Protein AF-A0A838CTQ9-F1 (afdb_monomer_lite)

InterPro domains:
  IPR025375 Domain of unknown function DUF4365 [PF14280] (26-158)

Foldseek 3Di:
DDPPDDDDDDDDDPPDDDDPQNVQQVLQVVLVCVLCVQQQKHWDADPPDDLQWGTWIFHDDPNDTPPQIETEGEDGDAQPLVPCPDDQWDKDKPDWVVSLCVQAPDQFWYKYWYAHSNVSWIFMDTRDPVQWDDDPTTIIGTTGPPRTRHNVVSVVVVVRSCPRPPVSNVLVLLVVCVVVLVLLVPWWWKWKWADDDQQKIKIFIATNNDTPDIDIGGGDSVDDPVRRVCVSVVQWDWDWDDDPNIIMITTHGDPNSVVSNVVVVVVVVDDDDDD

Structure (mmCIF, N/CA/C/O backbone):
data_AF-A0A838CTQ9-F1
#
_entry.id   AF-A0A838CTQ9-F1
#
loop_
_atom_site.group_PDB
_atom_site.id
_atom_site.type_symbol
_atom_site.label_atom_id
_atom_site.label_alt_id
_atom_site.label_comp_id
_atom_site.label_asym_id
_atom_site.label_entity_id
_atom_site.label_seq_id
_atom_site.pdbx_PDB_ins_code
_atom_site.Cartn_x
_atom_site.Cartn_y
_atom_site.Cartn_z
_atom_site.occupancy
_atom_site.B_iso_or_equiv
_atom_site.auth_seq_id
_atom_site.auth_comp_id
_atom_site.auth_asym_id
_atom_site.auth_atom_id
_atom_site.pdbx_PDB_model_num
ATOM 1 N N . MET A 1 1 ? 15.027 -9.993 -38.771 1.00 40.25 1 MET A N 1
ATOM 2 C CA . MET A 1 1 ? 14.251 -10.675 -39.828 1.00 40.25 1 MET A CA 1
ATOM 3 C C . MET A 1 1 ? 14.387 -9.855 -41.093 1.00 40.25 1 MET A C 1
ATOM 5 O O . MET A 1 1 ? 14.088 -8.671 -41.047 1.00 40.25 1 MET A O 1
ATOM 9 N N . SER A 1 2 ? 14.928 -10.444 -42.158 1.00 45.59 2 SER A N 1
ATOM 10 C CA . SER A 1 2 ? 15.044 -9.819 -43.477 1.00 45.59 2 SER A CA 1
ATOM 11 C C . SER A 1 2 ? 13.656 -9.478 -44.024 1.00 45.59 2 SER A C 1
ATOM 13 O O . SER A 1 2 ? 12.737 -10.288 -43.925 1.00 45.59 2 SER A O 1
ATOM 15 N N . GLU A 1 3 ? 13.508 -8.278 -44.584 1.00 52.56 3 GLU A N 1
ATOM 16 C CA . GLU A 1 3 ? 12.278 -7.737 -45.184 1.00 52.56 3 GLU A CA 1
ATOM 17 C C . GLU A 1 3 ? 11.878 -8.446 -46.491 1.00 52.56 3 GLU A C 1
ATOM 19 O O . GLU A 1 3 ? 11.668 -7.815 -47.523 1.00 52.56 3 GLU A O 1
ATOM 24 N N . LEU A 1 4 ? 11.795 -9.772 -46.501 1.00 48.62 4 LEU A N 1
ATOM 25 C CA . LEU A 1 4 ? 11.469 -10.521 -47.708 1.00 48.62 4 LEU A CA 1
ATOM 26 C C . LEU A 1 4 ? 10.274 -11.441 -47.458 1.00 48.62 4 LEU A C 1
ATOM 28 O O . LEU A 1 4 ? 10.334 -12.356 -46.641 1.00 48.62 4 LEU A O 1
ATOM 32 N N . ASN A 1 5 ? 9.217 -11.172 -48.236 1.00 41.59 5 ASN A N 1
ATOM 33 C CA . ASN A 1 5 ? 8.008 -11.973 -48.483 1.00 41.59 5 ASN A CA 1
ATOM 34 C C . ASN A 1 5 ? 6.733 -11.634 -47.693 1.00 41.59 5 ASN A C 1
ATOM 36 O O . ASN A 1 5 ? 5.962 -12.526 -47.342 1.00 41.59 5 ASN A O 1
ATOM 40 N N . ARG A 1 6 ? 6.423 -10.346 -47.506 1.00 52.03 6 ARG A N 1
ATOM 41 C CA . ARG A 1 6 ? 5.033 -9.913 -47.274 1.00 52.03 6 ARG A CA 1
ATOM 42 C C . ARG A 1 6 ? 4.653 -8.819 -48.269 1.00 52.03 6 ARG A C 1
ATOM 44 O O . ARG A 1 6 ? 5.288 -7.772 -48.304 1.00 52.03 6 ARG A O 1
ATOM 51 N N . ILE A 1 7 ? 3.627 -9.075 -49.084 1.00 52.06 7 ILE A N 1
ATOM 52 C CA . ILE A 1 7 ? 2.957 -8.035 -49.873 1.00 52.06 7 ILE A CA 1
ATOM 53 C C . ILE A 1 7 ? 2.145 -7.214 -48.869 1.00 52.06 7 ILE A C 1
ATOM 55 O O . ILE A 1 7 ? 1.098 -7.660 -48.404 1.00 52.06 7 ILE A O 1
ATOM 59 N N . TYR A 1 8 ? 2.660 -6.055 -48.472 1.00 59.28 8 TYR A N 1
ATOM 60 C CA . TYR A 1 8 ? 1.883 -5.082 -47.710 1.00 59.28 8 TYR A CA 1
ATOM 61 C C . TYR A 1 8 ? 0.920 -4.366 -48.674 1.00 59.28 8 TYR A C 1
ATOM 63 O O . TYR A 1 8 ? 1.272 -4.118 -49.828 1.00 59.28 8 TYR A O 1
ATOM 71 N N . GLY A 1 9 ? -0.306 -4.066 -48.225 1.00 58.31 9 GLY A N 1
ATOM 72 C CA . GLY A 1 9 ? -1.238 -3.206 -48.970 1.00 58.31 9 GLY A CA 1
ATOM 73 C C . GLY A 1 9 ? -0.648 -1.806 -49.216 1.00 58.31 9 GLY A C 1
ATOM 74 O O . GLY A 1 9 ? 0.443 -1.515 -48.726 1.00 58.31 9 GLY A O 1
ATOM 75 N N . PRO A 1 10 ? -1.325 -0.918 -49.967 1.00 55.66 10 PRO A N 1
ATOM 76 C CA . PRO A 1 10 ? -0.761 0.383 -50.312 1.00 55.66 10 PRO A CA 1
ATOM 77 C C . PRO A 1 10 ? -0.464 1.204 -49.047 1.00 55.66 10 PRO A C 1
ATOM 79 O O . PRO A 1 10 ? -1.369 1.671 -48.357 1.00 55.66 10 PRO A O 1
ATOM 82 N N . SER A 1 11 ? 0.822 1.375 -48.743 1.00 57.47 11 SER A N 1
ATOM 83 C CA . SER A 1 11 ? 1.303 2.365 -47.783 1.00 57.47 11 SER A CA 1
ATOM 84 C C . SER A 1 11 ? 1.304 3.719 -48.480 1.00 57.47 11 SER A C 1
ATOM 86 O O . SER A 1 11 ? 2.115 3.953 -49.374 1.00 57.47 11 SER A O 1
ATOM 88 N N . TYR A 1 12 ? 0.379 4.597 -48.103 1.00 60.62 12 TYR A N 1
ATOM 89 C CA . TYR A 1 12 ? 0.302 5.939 -48.671 1.00 60.62 12 TYR A CA 1
ATOM 90 C C . TYR A 1 12 ? 1.345 6.854 -48.025 1.00 60.62 12 TYR A C 1
ATOM 92 O O . TYR A 1 12 ? 1.524 6.874 -46.802 1.00 60.62 12 TYR A O 1
ATOM 100 N N . GLU A 1 13 ? 2.038 7.625 -48.857 1.00 58.31 13 GLU A N 1
ATOM 101 C CA . GLU A 1 13 ? 2.906 8.704 -48.403 1.00 58.31 13 GLU A CA 1
ATOM 102 C C . GLU A 1 13 ? 2.059 9.730 -47.626 1.00 58.31 13 GLU A C 1
ATOM 104 O O . GLU A 1 13 ? 1.020 10.175 -48.108 1.00 58.31 13 GLU A O 1
ATOM 109 N N . GLY A 1 14 ? 2.453 10.048 -46.388 1.00 62.59 14 GLY A N 1
ATOM 110 C CA . GLY A 1 14 ? 1.682 10.917 -45.485 1.00 62.59 14 GLY A CA 1
ATOM 111 C C . GLY A 1 14 ? 0.879 10.201 -44.392 1.00 62.59 14 GLY A C 1
ATOM 112 O O . GLY A 1 14 ? 0.326 10.874 -43.524 1.00 62.59 14 GLY A O 1
ATOM 113 N N . ASN A 1 15 ? 0.855 8.862 -44.363 1.00 73.12 15 ASN A N 1
ATOM 114 C CA . ASN A 1 15 ? 0.279 8.133 -43.229 1.00 73.12 15 ASN A CA 1
ATOM 115 C C . ASN A 1 15 ? 0.976 8.507 -41.902 1.00 73.12 15 ASN A C 1
ATOM 117 O O . ASN A 1 15 ? 2.203 8.684 -41.884 1.00 73.12 15 ASN A O 1
ATOM 121 N N . PRO A 1 16 ? 0.228 8.584 -40.781 1.00 66.19 16 PRO A N 1
ATOM 122 C CA . PRO A 1 16 ? 0.817 8.816 -39.471 1.00 66.19 16 PRO A CA 1
ATOM 123 C C . PRO A 1 16 ? 1.834 7.716 -39.165 1.00 66.19 16 PRO A C 1
ATOM 125 O O . PRO A 1 16 ? 1.551 6.522 -39.279 1.00 66.19 16 PRO A O 1
ATOM 128 N N . LYS A 1 17 ? 3.049 8.133 -38.807 1.00 66.19 17 LYS A N 1
ATOM 129 C CA . LYS A 1 17 ? 4.139 7.221 -38.468 1.00 66.19 17 LYS A CA 1
ATOM 130 C C . LYS A 1 17 ? 4.157 7.009 -36.964 1.00 66.19 17 LYS A C 1
ATOM 132 O O . LYS A 1 17 ? 4.406 7.949 -36.214 1.00 66.19 17 LYS A O 1
ATOM 137 N N . TYR A 1 18 ? 3.973 5.768 -36.534 1.00 71.88 18 TYR A N 1
ATOM 138 C CA . TYR A 1 18 ? 4.388 5.375 -35.194 1.00 71.88 18 TYR A CA 1
ATOM 139 C C . TYR A 1 18 ? 5.910 5.270 -35.166 1.00 71.88 18 TYR A C 1
ATOM 141 O O . TYR A 1 18 ? 6.520 4.628 -36.026 1.00 71.88 18 TYR A O 1
ATOM 149 N N . THR A 1 19 ? 6.543 5.930 -34.201 1.00 73.81 19 THR A N 1
ATOM 150 C CA . THR A 1 19 ? 7.988 5.805 -34.017 1.00 73.81 19 THR A CA 1
ATOM 151 C C . THR A 1 19 ? 8.310 4.426 -33.450 1.00 73.81 19 THR A C 1
ATOM 153 O O . THR A 1 19 ? 7.51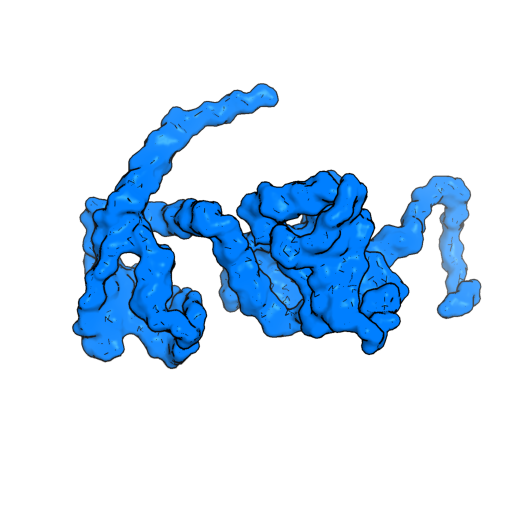4 3.837 -32.717 1.00 73.81 19 THR A O 1
ATOM 156 N N . LYS A 1 20 ? 9.507 3.911 -33.746 1.00 71.94 20 LYS A N 1
ATOM 157 C CA . LYS A 1 20 ? 9.999 2.679 -33.114 1.00 71.94 20 LYS A CA 1
ATOM 158 C C . LYS A 1 20 ? 9.967 2.793 -31.582 1.00 71.94 20 LYS A C 1
ATOM 160 O O . LYS A 1 20 ? 9.561 1.849 -30.922 1.00 71.94 20 LYS A O 1
ATOM 165 N N . THR A 1 21 ? 10.290 3.973 -31.048 1.00 74.88 21 THR A N 1
ATOM 166 C CA . THR A 1 21 ? 10.184 4.302 -29.618 1.00 74.88 21 THR A CA 1
ATOM 167 C C . THR A 1 21 ? 8.772 4.087 -29.080 1.00 74.88 21 THR A C 1
ATOM 169 O O . THR A 1 21 ? 8.612 3.388 -28.092 1.00 74.88 21 THR A O 1
ATOM 172 N N . SER A 1 22 ? 7.740 4.576 -29.778 1.00 78.25 22 SER A N 1
ATOM 173 C CA . SER A 1 22 ? 6.345 4.365 -29.373 1.00 78.25 22 SER A CA 1
ATOM 174 C C . SER A 1 22 ? 5.967 2.880 -29.332 1.00 78.25 22 SER A C 1
ATOM 176 O O . SER A 1 22 ? 5.242 2.458 -28.434 1.00 78.25 22 SER A O 1
ATOM 178 N N . MET A 1 23 ? 6.480 2.069 -30.262 1.00 83.81 23 MET A N 1
ATOM 179 C CA . MET A 1 23 ? 6.261 0.618 -30.238 1.00 83.81 23 MET A CA 1
ATOM 180 C C . MET A 1 23 ? 6.976 -0.051 -29.052 1.00 83.81 23 MET A C 1
ATOM 182 O O . MET A 1 23 ? 6.374 -0.896 -28.393 1.00 83.81 23 MET A O 1
ATOM 186 N N . THR A 1 24 ? 8.218 0.343 -28.747 1.00 87.06 24 THR A N 1
ATOM 187 C CA . THR A 1 24 ? 8.973 -0.145 -27.577 1.00 87.06 24 THR A CA 1
ATOM 188 C C . THR A 1 24 ? 8.285 0.244 -26.263 1.00 87.06 24 THR A C 1
ATOM 190 O O . THR A 1 24 ? 8.176 -0.587 -25.364 1.00 87.06 24 THR A O 1
ATOM 193 N N . ASP A 1 25 ? 7.745 1.461 -26.162 1.00 87.19 25 ASP A N 1
ATOM 194 C CA . ASP A 1 25 ? 6.981 1.906 -24.991 1.00 87.19 25 ASP A CA 1
ATOM 195 C C . ASP A 1 25 ? 5.733 1.040 -24.785 1.00 87.19 25 ASP A C 1
ATOM 197 O O . ASP A 1 25 ? 5.518 0.517 -23.691 1.00 87.19 25 ASP A O 1
ATOM 201 N N . ARG A 1 26 ? 4.955 0.798 -25.853 1.00 90.88 26 ARG A N 1
ATOM 202 C CA . ARG A 1 26 ? 3.778 -0.086 -25.798 1.00 90.88 26 ARG A CA 1
ATOM 203 C C . ARG A 1 26 ? 4.129 -1.522 -25.428 1.00 90.88 26 ARG A C 1
ATOM 205 O O . ARG A 1 26 ? 3.401 -2.130 -24.645 1.00 90.88 26 ARG A O 1
ATOM 212 N N . ALA A 1 27 ? 5.215 -2.061 -25.982 1.00 92.31 27 ALA A N 1
ATOM 213 C CA . ALA A 1 27 ? 5.695 -3.392 -25.630 1.00 92.31 27 ALA A CA 1
ATOM 214 C C . ALA A 1 27 ? 6.041 -3.467 -24.138 1.00 92.31 27 ALA A C 1
ATOM 216 O O . ALA A 1 27 ? 5.612 -4.395 -23.455 1.00 92.31 27 ALA A O 1
ATOM 217 N N . GLY A 1 28 ? 6.736 -2.454 -23.614 1.00 93.12 28 GLY A N 1
ATOM 218 C CA . GLY A 1 28 ? 7.076 -2.394 -22.199 1.00 93.12 28 GLY A CA 1
ATOM 219 C C . GLY A 1 28 ? 5.859 -2.318 -21.277 1.00 93.12 28 GLY A C 1
ATOM 220 O O . GLY A 1 28 ? 5.820 -3.055 -20.296 1.00 93.12 28 GLY A O 1
ATOM 221 N N . VAL A 1 29 ? 4.826 -1.537 -21.618 1.00 93.56 29 VAL A N 1
ATOM 222 C CA . VAL A 1 29 ? 3.553 -1.539 -20.867 1.00 93.56 29 VAL A CA 1
ATOM 223 C C . VAL A 1 29 ? 2.937 -2.941 -20.836 1.00 93.56 29 VAL A C 1
ATOM 225 O O . VAL A 1 29 ? 2.548 -3.416 -19.772 1.00 93.56 29 VAL A O 1
ATOM 228 N N . GLY A 1 30 ? 2.911 -3.646 -21.972 1.00 94.69 30 GLY A N 1
ATOM 229 C CA . GLY A 1 30 ? 2.398 -5.019 -22.036 1.00 94.69 30 GLY A CA 1
ATOM 230 C C . GLY A 1 30 ? 3.172 -6.003 -21.149 1.00 94.69 30 GLY A C 1
ATOM 231 O O . GLY A 1 30 ? 2.565 -6.849 -20.490 1.00 94.69 30 GLY A O 1
ATOM 232 N N . ILE A 1 31 ? 4.500 -5.871 -21.086 1.00 95.69 31 ILE A N 1
ATOM 233 C CA . ILE A 1 31 ? 5.352 -6.681 -20.202 1.00 95.69 31 ILE A CA 1
ATOM 234 C C . ILE A 1 31 ? 5.045 -6.362 -18.733 1.00 95.69 31 ILE A C 1
ATOM 236 O O . ILE A 1 31 ? 4.837 -7.285 -17.949 1.00 95.69 31 ILE A O 1
ATOM 240 N N . VAL A 1 32 ? 4.935 -5.081 -18.367 1.00 95.75 32 VAL A N 1
ATOM 241 C CA . VAL A 1 32 ? 4.593 -4.657 -16.998 1.00 95.75 32 VAL A CA 1
ATOM 242 C C . VAL A 1 32 ? 3.239 -5.212 -16.571 1.00 95.75 32 VAL A C 1
ATOM 244 O O . VAL A 1 32 ? 3.146 -5.827 -15.513 1.00 95.75 32 VAL A O 1
ATOM 247 N N . MET A 1 33 ? 2.211 -5.078 -17.411 1.00 95.44 33 MET A N 1
ATOM 248 C CA . MET A 1 33 ? 0.878 -5.630 -17.148 1.00 95.44 33 MET A CA 1
ATOM 249 C C . MET A 1 33 ? 0.926 -7.132 -16.860 1.00 95.44 33 MET A C 1
ATOM 251 O O . MET A 1 33 ? 0.341 -7.600 -15.886 1.00 95.44 33 MET A O 1
ATOM 255 N N . LYS A 1 34 ? 1.648 -7.886 -17.696 1.00 94.88 34 LYS A N 1
ATOM 256 C CA . LYS A 1 34 ? 1.824 -9.335 -17.544 1.00 94.88 34 LYS A CA 1
ATOM 257 C C . LYS A 1 34 ? 2.551 -9.682 -16.242 1.00 94.88 34 LYS A C 1
ATOM 259 O O . LYS A 1 34 ? 2.137 -10.621 -15.566 1.00 94.88 34 LYS A O 1
ATOM 264 N N . SER A 1 35 ? 3.615 -8.956 -15.900 1.00 94.75 35 SER A N 1
ATOM 265 C CA . SER A 1 35 ? 4.393 -9.185 -14.677 1.00 94.75 35 SER A CA 1
ATOM 266 C C . SER A 1 35 ? 3.583 -8.875 -13.420 1.00 94.75 35 SER A C 1
ATOM 268 O O . SER A 1 35 ? 3.547 -9.694 -12.511 1.00 94.75 35 SER A O 1
ATOM 270 N N . LEU A 1 36 ? 2.869 -7.747 -13.393 1.00 95.25 36 LEU A N 1
ATOM 271 C CA . LEU A 1 36 ? 2.020 -7.356 -12.265 1.00 95.25 36 LEU A CA 1
ATOM 272 C C . LEU A 1 36 ? 0.862 -8.340 -12.052 1.00 95.25 36 LEU A C 1
ATOM 274 O O . LEU A 1 36 ? 0.642 -8.796 -10.931 1.00 95.25 36 LEU A O 1
ATOM 278 N N . ALA A 1 37 ? 0.176 -8.742 -13.127 1.00 92.75 37 ALA A N 1
ATOM 279 C CA . ALA A 1 37 ? -0.944 -9.676 -13.037 1.00 92.75 37 ALA A CA 1
ATOM 280 C C . ALA A 1 37 ? -0.537 -11.042 -12.460 1.00 92.75 37 ALA A C 1
ATOM 282 O O . ALA A 1 37 ? -1.299 -11.639 -11.706 1.00 92.75 37 ALA A O 1
ATOM 283 N N . LYS A 1 38 ? 0.673 -11.529 -12.773 1.00 91.25 38 LYS A N 1
ATOM 284 C CA . LYS A 1 38 ? 1.216 -12.768 -12.188 1.00 91.25 38 LYS A CA 1
ATOM 285 C C . LYS A 1 38 ? 1.486 -12.665 -10.687 1.00 91.25 38 LYS A C 1
ATOM 287 O O . LYS A 1 38 ? 1.501 -13.687 -10.014 1.00 91.25 38 LYS A O 1
ATOM 292 N N . SER A 1 39 ? 1.676 -11.452 -10.182 1.00 88.81 39 SER A N 1
ATOM 293 C CA . SER A 1 39 ? 2.000 -11.170 -8.785 1.00 88.81 39 SER A CA 1
ATOM 294 C C . SER A 1 39 ? 0.799 -10.651 -7.988 1.00 88.81 39 SER A C 1
ATOM 296 O O . SER A 1 39 ? 0.996 -9.993 -6.976 1.00 88.81 39 SER A O 1
ATOM 298 N N . ASN A 1 40 ? -0.445 -10.891 -8.425 1.00 89.94 40 ASN A N 1
ATOM 299 C CA . ASN A 1 40 ? -1.660 -10.375 -7.768 1.00 89.94 40 ASN A CA 1
ATOM 300 C C . ASN A 1 40 ? -1.672 -8.840 -7.602 1.00 89.94 40 ASN A C 1
ATOM 302 O O . ASN A 1 40 ? -2.184 -8.297 -6.624 1.00 89.94 40 ASN A O 1
ATOM 306 N N . LEU A 1 41 ? -1.101 -8.125 -8.572 1.00 93.69 41 LEU A N 1
ATOM 307 C CA . LEU A 1 41 ? -1.102 -6.668 -8.627 1.00 93.69 41 LEU A CA 1
ATOM 308 C C . LEU A 1 41 ? -1.967 -6.232 -9.809 1.00 93.69 41 LEU A C 1
ATOM 310 O O . LEU A 1 41 ? -1.645 -6.494 -10.970 1.00 93.69 41 LEU A O 1
ATOM 314 N N . TYR A 1 42 ? -3.078 -5.564 -9.522 1.00 94.38 42 TYR A N 1
ATOM 315 C CA . TYR A 1 42 ? -3.973 -5.061 -10.551 1.00 94.38 42 TYR A CA 1
ATOM 316 C C . TYR A 1 42 ? -3.437 -3.751 -11.128 1.00 94.38 42 TYR A C 1
ATOM 318 O O . TYR A 1 42 ? -3.145 -2.814 -10.388 1.00 94.38 42 TYR A O 1
ATOM 326 N N . PHE A 1 43 ? -3.322 -3.671 -12.453 1.00 95.75 43 PHE A N 1
ATOM 327 C CA . PHE A 1 43 ? -2.802 -2.494 -13.146 1.00 95.75 43 PHE A CA 1
ATOM 328 C C . PHE A 1 43 ? -3.896 -1.774 -13.934 1.00 95.75 43 PHE A C 1
ATOM 330 O O . PHE A 1 43 ? -4.551 -2.359 -14.798 1.00 95.75 43 PHE A O 1
ATOM 337 N N . LYS A 1 44 ? -4.045 -0.478 -13.666 1.00 93.06 44 LYS A N 1
ATOM 338 C CA . LYS A 1 44 ? -4.913 0.457 -14.384 1.00 93.06 44 LYS A CA 1
ATOM 339 C C . LYS A 1 44 ? -4.019 1.406 -15.178 1.00 93.06 44 LYS A C 1
ATOM 341 O O . LYS A 1 44 ? -3.431 2.322 -14.605 1.00 93.06 44 LYS A O 1
ATOM 346 N N . GLU A 1 45 ? -3.906 1.179 -16.485 1.00 91.94 45 GLU A N 1
ATOM 347 C CA . GLU A 1 45 ? -3.193 2.101 -17.375 1.00 91.94 45 GLU A CA 1
ATOM 348 C C . GLU A 1 45 ? -3.924 3.452 -17.407 1.00 91.94 45 GLU A C 1
ATOM 350 O O . GLU A 1 45 ? -5.147 3.492 -17.578 1.00 91.94 45 GLU A O 1
ATOM 355 N N . LEU A 1 46 ? -3.194 4.555 -17.236 1.00 86.81 46 LEU A N 1
ATOM 356 C CA . LEU A 1 46 ? -3.767 5.891 -17.376 1.00 86.81 46 LEU A CA 1
ATOM 357 C C . LEU A 1 46 ? -3.724 6.325 -18.851 1.00 86.81 46 LEU A C 1
ATOM 359 O O . LEU A 1 46 ? -2.733 6.069 -19.538 1.00 86.81 46 LEU A O 1
ATOM 363 N N . PRO A 1 47 ? -4.771 6.994 -19.371 1.00 75.38 47 PRO A N 1
ATOM 364 C CA . PRO A 1 47 ? -4.750 7.525 -20.729 1.00 75.38 47 PRO A CA 1
ATOM 365 C C . PRO A 1 47 ? -3.554 8.463 -20.943 1.00 75.38 47 PRO A C 1
ATOM 367 O O . PRO A 1 47 ? -3.264 9.316 -20.106 1.00 75.38 47 PRO A O 1
ATOM 370 N N . THR A 1 48 ? -2.879 8.338 -22.089 1.00 58.09 48 THR A N 1
ATOM 371 C CA . THR A 1 48 ? -1.722 9.173 -22.448 1.00 58.09 48 THR A CA 1
ATOM 372 C C . THR A 1 48 ? -2.070 10.661 -22.370 1.00 58.09 48 THR A C 1
ATOM 374 O O . THR A 1 48 ? -2.940 11.129 -23.107 1.00 58.09 48 THR A O 1
ATOM 377 N N . GLY A 1 49 ? -1.375 11.398 -21.502 1.00 51.94 49 GLY A N 1
ATOM 378 C CA . GLY A 1 49 ? -1.609 12.825 -21.252 1.00 51.94 49 GLY A CA 1
ATOM 379 C C . GLY A 1 49 ? -1.237 13.284 -19.841 1.00 51.94 49 GLY A C 1
ATOM 380 O O . GLY A 1 49 ? -1.151 14.489 -19.614 1.00 51.94 49 GLY A O 1
ATOM 381 N N . ASP A 1 50 ? -0.996 12.354 -18.914 1.00 49.91 50 ASP A N 1
ATOM 382 C CA . ASP A 1 50 ? -0.660 12.696 -17.535 1.00 49.91 50 ASP A CA 1
ATOM 383 C C . ASP A 1 50 ? 0.832 13.021 -17.352 1.00 49.91 50 ASP A C 1
ATOM 385 O O . ASP A 1 50 ? 1.704 12.534 -18.079 1.00 49.91 50 ASP A O 1
ATOM 389 N N . VAL A 1 51 ? 1.127 13.888 -16.385 1.00 60.66 51 VAL A N 1
ATOM 390 C CA . VAL A 1 51 ? 2.454 14.468 -16.125 1.00 60.66 51 VAL A CA 1
ATOM 391 C C . VAL A 1 51 ? 3.380 13.406 -15.521 1.00 60.66 51 VAL A C 1
ATOM 393 O O . VAL A 1 51 ? 3.650 13.387 -14.326 1.00 60.66 51 VAL A O 1
ATOM 396 N N . GLY A 1 52 ? 3.859 12.480 -16.348 1.00 73.31 52 GLY A N 1
ATOM 397 C CA . GLY A 1 52 ? 4.837 11.475 -15.948 1.00 73.31 52 GLY A CA 1
ATOM 398 C C . GLY A 1 52 ? 4.315 10.407 -14.976 1.00 73.31 52 GLY A C 1
ATOM 399 O O . GLY A 1 52 ? 5.046 10.006 -14.073 1.00 73.31 52 GLY A O 1
ATOM 400 N N . ILE A 1 53 ? 3.061 9.969 -15.128 1.00 85.56 53 ILE A N 1
ATOM 401 C CA . ILE A 1 53 ? 2.515 8.754 -14.500 1.00 85.56 53 ILE A CA 1
ATOM 402 C C . ILE A 1 53 ? 1.788 7.974 -15.588 1.00 85.56 53 ILE A C 1
ATOM 404 O O . ILE A 1 53 ? 0.898 8.512 -16.239 1.00 85.56 53 ILE A O 1
ATOM 408 N N . ASP A 1 54 ? 2.160 6.713 -15.771 1.00 90.06 54 ASP A N 1
ATOM 409 C CA . ASP A 1 54 ? 1.618 5.879 -16.848 1.00 90.06 54 ASP A CA 1
ATOM 410 C C . ASP A 1 54 ? 0.525 4.928 -16.349 1.00 90.06 54 ASP A C 1
ATOM 412 O O . ASP A 1 54 ? -0.243 4.375 -17.135 1.00 90.06 54 ASP A O 1
ATOM 416 N N . GLY A 1 55 ? 0.434 4.719 -15.036 1.00 92.75 55 GLY A N 1
ATOM 417 C CA . GLY A 1 55 ? -0.563 3.823 -14.477 1.00 92.75 55 GLY A CA 1
ATOM 418 C C . GLY A 1 55 ? -0.661 3.856 -12.964 1.00 92.75 55 GLY A C 1
ATOM 419 O O . GLY A 1 55 ? 0.174 4.439 -12.268 1.00 92.75 55 GLY A O 1
ATOM 420 N N . ILE A 1 56 ? -1.708 3.197 -12.483 1.00 93.69 56 ILE A N 1
ATOM 421 C CA . ILE A 1 56 ? -1.966 2.929 -11.074 1.00 93.69 56 ILE A CA 1
ATOM 422 C C . ILE A 1 56 ? -1.925 1.419 -10.851 1.00 93.69 56 ILE A C 1
ATOM 424 O O . ILE A 1 56 ? -2.518 0.651 -11.607 1.00 93.69 56 ILE A O 1
ATOM 428 N N . ILE A 1 57 ? -1.238 1.008 -9.797 1.00 95.25 57 ILE A N 1
ATOM 429 C CA . ILE A 1 57 ? -1.119 -0.363 -9.322 1.00 95.25 57 ILE A CA 1
ATOM 430 C C . ILE A 1 57 ? -1.900 -0.473 -8.014 1.00 95.25 57 ILE A C 1
ATOM 432 O O . ILE A 1 57 ? -1.799 0.397 -7.151 1.00 95.25 57 ILE A O 1
ATOM 436 N N . GLU A 1 58 ? -2.668 -1.543 -7.873 1.00 93.44 58 GLU A N 1
ATOM 437 C CA . GLU A 1 58 ? -3.425 -1.872 -6.671 1.00 93.44 58 GLU A CA 1
ATOM 438 C C . GLU A 1 58 ? -3.125 -3.324 -6.277 1.00 93.44 58 GLU A C 1
ATOM 440 O O . GLU A 1 58 ? -3.392 -4.232 -7.071 1.00 93.44 58 GLU A O 1
ATOM 445 N N . PRO A 1 59 ? -2.562 -3.580 -5.084 1.00 90.00 59 PRO A N 1
ATOM 446 C CA . PRO A 1 59 ? -2.441 -4.936 -4.570 1.00 90.00 59 PRO A CA 1
ATOM 447 C C . PRO A 1 59 ? -3.808 -5.594 -4.385 1.00 90.00 59 PRO A C 1
ATOM 449 O O . PRO A 1 59 ? -4.752 -4.956 -3.909 1.00 90.00 59 PRO A O 1
ATOM 452 N N . VAL A 1 60 ? -3.899 -6.875 -4.741 1.00 87.38 60 VAL A N 1
ATOM 453 C CA . VAL A 1 60 ? -5.095 -7.709 -4.583 1.00 87.38 60 VAL A CA 1
ATOM 454 C C . VAL A 1 60 ? -4.798 -8.801 -3.560 1.00 87.38 60 VAL A C 1
ATOM 456 O O . VAL A 1 60 ? -3.800 -9.512 -3.677 1.00 87.38 60 VAL A O 1
ATOM 459 N N . VAL A 1 61 ? -5.666 -8.941 -2.557 1.00 79.12 61 VAL A N 1
ATOM 460 C CA . VAL A 1 61 ? -5.553 -9.977 -1.521 1.00 79.12 61 VAL A CA 1
ATOM 461 C C . VAL A 1 61 ? -6.720 -10.946 -1.684 1.00 79.12 61 VAL A C 1
ATOM 463 O O . VAL A 1 61 ? -7.883 -10.584 -1.505 1.00 79.12 61 VAL A O 1
ATOM 466 N N . GLY A 1 62 ? -6.414 -12.185 -2.076 1.00 82.19 62 GLY A N 1
ATOM 467 C CA . GLY A 1 62 ? -7.434 -13.132 -2.530 1.00 82.19 62 GLY A CA 1
ATOM 468 C C . GLY A 1 62 ? -8.101 -12.626 -3.812 1.00 82.19 62 GLY A C 1
ATOM 469 O O . GLY A 1 62 ? -7.427 -12.430 -4.818 1.00 82.19 62 GLY A O 1
ATOM 470 N N . GLU A 1 63 ? -9.411 -12.385 -3.765 1.00 83.06 63 GLU A N 1
ATOM 471 C CA . GLU A 1 63 ? -10.183 -11.795 -4.875 1.00 83.06 63 GLU A CA 1
ATOM 472 C C . GLU A 1 63 ? -10.579 -10.328 -4.611 1.00 83.06 63 GLU A C 1
ATOM 474 O O . GLU A 1 63 ? -11.337 -9.733 -5.378 1.00 83.06 63 GLU A O 1
ATOM 479 N N . TRP A 1 64 ? -10.068 -9.728 -3.531 1.00 79.19 64 TRP A N 1
ATOM 480 C CA . TRP A 1 64 ? -10.480 -8.408 -3.063 1.00 79.19 64 TRP A CA 1
ATOM 481 C C . TRP A 1 64 ? -9.436 -7.340 -3.400 1.00 79.19 64 TRP A C 1
ATOM 483 O O . TRP A 1 64 ? -8.252 -7.474 -3.079 1.00 79.19 64 TRP A O 1
ATOM 493 N N . GLY A 1 65 ? -9.886 -6.253 -4.033 1.00 80.88 65 GLY A N 1
ATOM 494 C CA . GLY A 1 65 ? -9.080 -5.043 -4.198 1.00 80.88 65 GLY A CA 1
ATOM 495 C C . GLY A 1 65 ? -8.870 -4.356 -2.851 1.00 80.88 65 GLY A C 1
ATOM 496 O O . GLY A 1 65 ? -9.815 -4.199 -2.078 1.00 80.88 65 GLY A O 1
ATOM 497 N N . THR A 1 66 ? -7.634 -3.960 -2.560 1.00 80.69 66 THR A N 1
ATOM 498 C CA . THR A 1 66 ? -7.276 -3.344 -1.271 1.00 80.69 66 THR A CA 1
ATOM 499 C C . THR A 1 66 ? -7.670 -1.869 -1.178 1.00 80.69 66 THR A C 1
ATOM 501 O O . THR A 1 66 ? -7.658 -1.299 -0.090 1.00 80.69 66 THR A O 1
ATOM 504 N N . GLY A 1 67 ? -7.968 -1.206 -2.304 1.00 81.56 67 GLY A N 1
ATOM 505 C CA . GLY A 1 67 ? -8.145 0.248 -2.360 1.00 81.56 67 GLY A CA 1
ATOM 506 C C . GLY A 1 67 ? -6.849 1.039 -2.128 1.00 81.56 67 GLY A C 1
ATOM 507 O O . GLY A 1 67 ? -6.865 2.275 -2.121 1.00 81.56 67 GLY A O 1
ATOM 508 N N . MET A 1 68 ? -5.717 0.354 -1.953 1.00 83.06 68 MET A N 1
ATOM 509 C CA . MET A 1 68 ? -4.414 0.968 -1.748 1.00 83.06 68 MET A CA 1
ATOM 510 C C . MET A 1 68 ? -3.716 1.133 -3.089 1.00 83.06 68 MET A C 1
ATOM 512 O O . MET A 1 68 ? -3.439 0.169 -3.796 1.00 83.06 68 MET A O 1
ATOM 516 N N . LEU A 1 69 ? -3.474 2.386 -3.461 1.00 89.44 69 LEU A N 1
ATOM 517 C CA . LEU A 1 69 ? -3.007 2.741 -4.792 1.00 89.44 69 LEU A CA 1
ATOM 518 C C . LEU A 1 69 ? -1.538 3.138 -4.763 1.00 89.44 69 LEU A C 1
ATOM 520 O O . LEU A 1 69 ? -1.105 3.887 -3.890 1.00 89.44 69 LEU A O 1
ATOM 524 N N . ILE A 1 70 ? -0.809 2.681 -5.772 1.00 92.06 70 ILE A N 1
ATOM 525 C CA . ILE A 1 70 ? 0.573 3.050 -6.057 1.00 92.06 70 ILE A CA 1
ATOM 526 C C . ILE A 1 70 ? 0.585 3.594 -7.477 1.00 92.06 70 ILE A C 1
ATOM 528 O O . ILE A 1 70 ? 0.139 2.926 -8.405 1.00 92.06 70 ILE A O 1
ATOM 532 N N . ALA A 1 71 ? 1.083 4.802 -7.679 1.00 91.62 71 ALA A N 1
ATOM 533 C CA . ALA A 1 71 ? 1.303 5.303 -9.025 1.00 91.62 71 ALA A CA 1
ATOM 534 C C . ALA A 1 71 ? 2.630 4.778 -9.580 1.00 91.62 71 ALA A C 1
ATOM 536 O O . ALA A 1 71 ? 3.594 4.581 -8.841 1.00 91.62 71 ALA A O 1
ATOM 537 N N . CYS A 1 72 ? 2.710 4.581 -10.892 1.00 93.19 72 CYS A N 1
ATOM 538 C CA . CYS A 1 72 ? 3.961 4.195 -11.529 1.00 93.19 72 CYS A CA 1
ATOM 539 C C . CYS A 1 72 ? 4.258 4.990 -12.799 1.00 93.19 72 CYS A C 1
ATOM 541 O O . CYS A 1 72 ? 3.373 5.264 -13.613 1.00 93.19 72 CYS A O 1
ATOM 543 N N . GLN A 1 73 ? 5.538 5.292 -12.997 1.00 91.88 73 GLN A N 1
ATOM 544 C CA . GLN A 1 73 ? 6.094 5.674 -14.293 1.00 91.88 73 GLN A CA 1
ATOM 545 C C . GLN A 1 73 ? 6.828 4.467 -14.881 1.00 91.88 73 GLN A C 1
ATOM 547 O O . GLN A 1 73 ? 7.679 3.870 -14.228 1.00 91.88 73 GLN A O 1
ATOM 552 N N . ILE A 1 74 ? 6.543 4.150 -16.136 1.00 92.19 74 ILE A N 1
ATOM 553 C CA . ILE A 1 74 ? 7.161 3.094 -16.927 1.00 92.19 74 ILE A CA 1
ATOM 554 C C . ILE A 1 74 ? 8.135 3.731 -17.925 1.00 92.19 74 ILE A C 1
ATOM 556 O O . ILE A 1 74 ? 7.834 4.717 -18.602 1.00 92.19 74 ILE A O 1
ATOM 560 N N . LYS A 1 75 ? 9.342 3.172 -18.015 1.00 89.69 75 LYS A N 1
ATOM 561 C CA . LYS A 1 75 ? 10.349 3.542 -19.014 1.00 89.69 75 LYS A CA 1
ATOM 562 C C . LYS A 1 75 ? 10.902 2.292 -19.669 1.00 89.69 75 LYS A C 1
ATOM 564 O O . LYS A 1 75 ? 11.450 1.426 -18.995 1.00 89.69 75 LYS A O 1
ATOM 569 N N . SER A 1 76 ? 10.787 2.223 -20.988 1.00 90.19 76 SER A N 1
ATOM 570 C CA . SER A 1 76 ? 11.070 1.012 -21.755 1.00 90.19 76 SER A CA 1
ATOM 571 C C . SER A 1 76 ? 12.300 1.192 -22.634 1.00 90.19 76 SER A C 1
ATOM 573 O O . SER A 1 76 ? 12.523 2.255 -23.211 1.00 90.19 76 SER A O 1
ATOM 575 N N . SER A 1 77 ? 13.116 0.147 -22.757 1.00 85.25 77 SER A N 1
ATOM 576 C CA . SER A 1 77 ? 14.250 0.143 -23.679 1.00 85.25 77 SER A CA 1
ATOM 577 C C . SER A 1 77 ? 14.526 -1.246 -24.253 1.00 85.25 77 SER A C 1
ATOM 579 O O . SER A 1 77 ? 14.216 -2.268 -23.646 1.00 85.25 77 SER A O 1
ATOM 581 N N . GLU A 1 78 ? 15.158 -1.277 -25.423 1.00 82.94 78 GLU A N 1
ATOM 582 C CA . GLU A 1 78 ? 15.638 -2.503 -26.064 1.00 82.94 78 GLU A CA 1
ATOM 583 C C . GLU A 1 78 ? 17.009 -2.890 -25.475 1.00 82.94 78 GLU A C 1
ATOM 585 O O . GLU A 1 78 ? 18.042 -2.418 -25.951 1.00 82.94 78 GLU A O 1
ATOM 590 N N . GLY A 1 79 ? 17.049 -3.702 -24.412 1.00 67.31 79 GLY A N 1
ATOM 591 C CA . GLY A 1 79 ? 18.295 -4.308 -23.908 1.00 67.31 79 GLY A CA 1
ATOM 592 C C . GLY A 1 79 ? 19.264 -3.381 -23.152 1.00 67.31 79 GLY A C 1
ATOM 593 O O . GLY A 1 79 ? 20.368 -3.801 -22.793 1.00 67.31 79 GLY A O 1
ATOM 594 N N . LYS A 1 80 ? 18.911 -2.108 -22.916 1.00 70.19 80 LYS A N 1
ATOM 595 C CA . LYS A 1 80 ? 19.817 -1.119 -22.287 1.00 70.19 80 LYS A CA 1
ATOM 596 C C . LYS A 1 80 ? 20.082 -1.434 -20.811 1.00 70.19 80 LYS A C 1
ATOM 598 O O . LYS A 1 80 ? 21.125 -1.042 -20.293 1.00 70.19 80 LYS A O 1
ATOM 603 N N . PHE A 1 81 ? 19.153 -2.116 -20.139 1.00 67.44 81 PHE A N 1
ATOM 604 C CA . PHE A 1 81 ? 19.182 -2.305 -18.687 1.00 67.44 81 PHE A CA 1
ATOM 605 C C . PHE A 1 81 ? 19.813 -3.640 -18.261 1.00 67.44 81 PHE A C 1
ATOM 607 O O . PHE A 1 81 ? 20.481 -3.679 -17.232 1.00 67.44 81 PHE A O 1
ATOM 614 N N . ALA A 1 82 ? 19.707 -4.701 -19.071 1.00 58.47 82 ALA A N 1
ATOM 615 C CA . ALA A 1 82 ? 20.337 -5.998 -18.797 1.00 58.47 82 ALA A CA 1
ATOM 616 C C . ALA A 1 82 ? 21.868 -6.008 -18.993 1.00 58.47 82 ALA A C 1
ATOM 618 O O . ALA A 1 82 ? 22.562 -6.875 -18.463 1.00 58.47 82 ALA A O 1
ATOM 619 N N . THR A 1 83 ? 22.423 -5.040 -19.732 1.00 53.97 83 THR A N 1
ATOM 620 C CA . THR A 1 83 ? 23.847 -5.027 -20.122 1.00 53.97 83 THR A CA 1
ATOM 621 C C . THR A 1 83 ? 24.763 -4.346 -19.096 1.00 53.97 83 THR A C 1
ATOM 623 O O . THR A 1 83 ? 25.825 -3.840 -19.460 1.00 53.97 83 THR A O 1
ATOM 626 N N . ILE A 1 84 ? 24.414 -4.343 -17.804 1.00 54.09 84 ILE A N 1
ATOM 627 C CA . ILE A 1 84 ? 25.268 -3.746 -16.763 1.00 54.09 84 ILE A CA 1
ATOM 628 C C . ILE A 1 84 ? 25.799 -4.813 -15.784 1.00 54.09 84 ILE A C 1
ATOM 630 O O . ILE A 1 84 ? 25.315 -4.923 -14.661 1.00 54.09 84 ILE A O 1
ATOM 634 N N . PRO A 1 85 ? 26.827 -5.604 -16.163 1.00 48.09 85 PRO A N 1
ATOM 635 C CA . PRO A 1 85 ? 27.456 -6.568 -15.258 1.00 48.09 85 PRO A CA 1
ATOM 636 C C . PRO A 1 85 ? 28.300 -5.934 -14.141 1.00 48.09 85 PRO A C 1
ATOM 638 O O . PRO A 1 85 ? 28.703 -6.638 -13.220 1.00 48.09 85 PRO A O 1
ATOM 641 N N . SER A 1 86 ? 28.635 -4.640 -14.225 1.00 53.88 86 SER A N 1
ATOM 642 C CA . SER A 1 86 ? 29.622 -4.010 -13.332 1.00 53.88 86 SER A CA 1
ATOM 643 C C . SER A 1 86 ? 29.040 -3.112 -12.237 1.00 53.88 86 SER A C 1
ATOM 645 O O . SER A 1 86 ? 29.778 -2.750 -11.320 1.00 53.88 86 SER A O 1
ATOM 647 N N . THR A 1 87 ? 27.748 -2.765 -12.271 1.00 57.53 87 THR A N 1
ATOM 648 C CA . THR A 1 87 ? 27.116 -1.929 -11.234 1.00 57.53 87 THR A CA 1
ATOM 649 C C . THR A 1 87 ? 25.925 -2.644 -10.601 1.00 57.53 87 THR A C 1
ATOM 651 O O . THR A 1 87 ? 25.135 -3.299 -11.270 1.00 57.53 87 THR A O 1
ATOM 654 N N . LYS A 1 88 ? 25.774 -2.507 -9.276 1.00 69.31 88 LYS A N 1
ATOM 655 C CA . LYS A 1 88 ? 24.630 -3.053 -8.518 1.00 69.31 88 LYS A CA 1
ATOM 656 C C . LYS A 1 88 ? 23.309 -2.308 -8.785 1.00 69.31 88 LYS A C 1
ATOM 658 O O . LYS A 1 88 ? 22.263 -2.733 -8.306 1.00 69.31 88 LYS A O 1
ATOM 663 N N . TYR A 1 89 ? 23.366 -1.196 -9.519 1.00 68.00 89 TYR A N 1
ATOM 664 C CA . TYR A 1 89 ? 22.263 -0.260 -9.720 1.00 68.00 89 TYR A CA 1
ATOM 665 C C . TYR A 1 89 ? 22.177 0.198 -11.177 1.00 68.00 89 TYR A C 1
ATOM 667 O O . TYR A 1 89 ? 23.206 0.374 -11.836 1.00 68.00 89 TYR A O 1
ATOM 675 N N . ILE A 1 90 ? 20.952 0.443 -11.634 1.00 69.50 90 ILE A N 1
ATOM 676 C CA . ILE A 1 90 ? 20.589 1.099 -12.888 1.00 69.50 90 ILE A CA 1
ATOM 677 C C . ILE A 1 90 ? 20.275 2.563 -12.559 1.00 69.50 90 ILE A C 1
ATOM 679 O O . ILE A 1 90 ? 19.413 2.836 -11.726 1.00 69.50 90 ILE A O 1
ATOM 683 N N . ASN A 1 91 ? 20.963 3.502 -13.211 1.00 67.81 91 ASN A N 1
ATOM 684 C CA . ASN A 1 91 ? 20.753 4.933 -12.988 1.00 67.81 91 ASN A CA 1
ATOM 685 C C . ASN A 1 91 ? 19.730 5.487 -13.981 1.00 67.81 91 ASN A C 1
ATOM 687 O O . ASN A 1 91 ? 19.975 5.499 -15.192 1.00 67.81 91 ASN A O 1
ATOM 691 N N . PHE A 1 92 ? 18.605 5.980 -13.470 1.00 71.06 92 PHE A N 1
ATOM 692 C CA . PHE A 1 92 ? 17.623 6.711 -14.263 1.00 71.06 92 PHE A CA 1
ATOM 693 C C . PHE A 1 92 ? 17.870 8.223 -14.164 1.00 71.06 92 PHE A C 1
ATOM 695 O O . PHE A 1 92 ? 17.637 8.806 -13.110 1.00 71.06 92 PHE A O 1
ATOM 702 N N . ASN A 1 93 ? 18.303 8.841 -15.273 1.00 68.19 93 ASN A N 1
ATOM 703 C CA . ASN A 1 93 ? 18.748 10.246 -15.347 1.00 68.19 93 ASN A CA 1
ATOM 704 C C . ASN A 1 93 ? 17.909 11.127 -16.297 1.00 68.19 93 ASN A C 1
ATOM 706 O O . ASN A 1 93 ? 18.326 12.226 -16.656 1.00 68.19 93 ASN A O 1
ATOM 710 N N . GLU A 1 94 ? 16.767 10.641 -16.787 1.00 63.34 94 GLU A N 1
ATOM 711 C CA . GLU A 1 94 ? 16.063 11.244 -17.935 1.00 63.34 94 GLU A CA 1
ATOM 712 C C . GLU A 1 94 ? 14.932 12.220 -17.529 1.00 63.34 94 GLU A C 1
ATOM 714 O O . GLU A 1 94 ? 14.084 12.567 -18.350 1.00 63.34 94 GLU A O 1
ATOM 719 N N . GLY A 1 95 ? 14.902 12.690 -16.273 1.00 61.00 95 GLY A N 1
ATOM 720 C CA . GLY A 1 95 ? 13.869 13.597 -15.754 1.00 61.00 95 GLY A CA 1
ATOM 721 C C . GLY A 1 95 ? 14.387 14.968 -15.296 1.00 61.00 95 GLY A C 1
ATOM 722 O O . GLY A 1 95 ? 15.490 15.094 -14.768 1.00 61.00 95 GLY A O 1
ATOM 723 N N . ASN A 1 96 ? 13.560 16.009 -15.455 1.00 64.56 96 ASN A N 1
ATOM 724 C CA . ASN A 1 96 ? 13.768 17.308 -14.802 1.00 64.56 96 ASN A CA 1
ATOM 725 C C . ASN A 1 96 ? 13.293 17.232 -13.337 1.00 64.56 96 ASN A C 1
ATOM 727 O O . ASN A 1 96 ? 12.335 16.520 -13.031 1.00 64.56 96 ASN A O 1
ATOM 731 N N . LEU A 1 97 ? 13.914 18.010 -12.447 1.00 65.00 97 LEU A N 1
ATOM 732 C CA . LEU A 1 97 ? 13.592 18.117 -11.020 1.00 65.00 97 LEU A CA 1
ATOM 733 C C . LEU A 1 97 ? 12.095 18.372 -10.748 1.00 65.00 97 LEU A C 1
ATOM 735 O O . LEU A 1 97 ? 11.580 17.978 -9.707 1.00 65.00 97 LEU A O 1
ATOM 739 N N . SER A 1 98 ? 11.370 18.995 -11.683 1.00 66.56 98 SER A N 1
ATOM 740 C CA . SER A 1 98 ? 9.920 19.206 -11.581 1.00 66.56 98 SER A CA 1
ATOM 741 C C . SER A 1 98 ? 9.105 17.908 -11.581 1.00 66.56 98 SER A C 1
ATOM 743 O O . SER A 1 98 ? 8.177 17.793 -10.786 1.00 66.56 98 SER A O 1
ATOM 745 N N . HIS A 1 99 ? 9.445 16.926 -12.424 1.00 69.69 99 HIS A N 1
ATOM 746 C CA . HIS A 1 99 ? 8.770 15.619 -12.427 1.00 69.69 99 HIS A CA 1
ATOM 747 C C . HIS A 1 99 ? 9.068 14.848 -11.149 1.00 69.69 99 HIS A C 1
ATOM 749 O O . HIS A 1 99 ? 8.174 14.249 -10.566 1.00 69.69 99 HIS A O 1
ATOM 755 N N . TYR A 1 100 ? 10.303 14.943 -10.667 1.00 70.69 100 TYR A N 1
ATOM 756 C CA . TYR A 1 100 ? 10.677 14.348 -9.398 1.00 70.69 100 TYR A CA 1
ATOM 757 C C . TYR A 1 100 ? 9.879 14.924 -8.220 1.00 70.69 100 TYR A C 1
ATOM 759 O O . TYR A 1 100 ? 9.241 14.178 -7.481 1.00 70.69 100 TYR A O 1
ATOM 767 N N . LYS A 1 101 ? 9.848 16.255 -8.079 1.00 68.75 101 LYS A N 1
ATOM 768 C CA . LYS A 1 101 ? 9.047 16.916 -7.037 1.00 68.75 101 LYS A CA 1
ATOM 769 C C . LYS A 1 101 ? 7.571 16.559 -7.158 1.00 68.75 101 LYS A C 1
ATOM 771 O O . LYS A 1 101 ? 6.901 16.403 -6.146 1.00 68.75 101 LYS A O 1
ATOM 776 N N . TYR A 1 102 ? 7.063 16.417 -8.377 1.00 70.38 102 TYR A N 1
ATOM 777 C CA . TYR A 1 102 ? 5.698 15.964 -8.610 1.00 70.38 102 TYR A CA 1
ATOM 778 C C . TYR A 1 102 ? 5.464 14.517 -8.141 1.00 70.38 102 TYR A C 1
ATOM 780 O O . TYR A 1 102 ? 4.378 14.213 -7.658 1.00 70.38 102 TYR A O 1
ATOM 788 N N . TRP A 1 103 ? 6.464 13.637 -8.240 1.00 75.88 103 TRP A N 1
ATOM 789 C CA . TRP A 1 103 ? 6.381 12.260 -7.748 1.00 75.88 103 TRP A CA 1
ATOM 790 C C . TRP A 1 103 ? 6.467 12.159 -6.226 1.00 75.88 103 TRP A C 1
ATOM 792 O O . TRP A 1 103 ? 5.648 11.472 -5.633 1.00 75.88 103 TRP A O 1
ATOM 802 N N . VAL A 1 104 ? 7.406 12.856 -5.584 1.00 71.69 104 VAL A N 1
ATOM 803 C CA . VAL A 1 104 ? 7.558 12.782 -4.117 1.00 71.69 104 VAL A CA 1
ATOM 804 C C . VAL A 1 104 ? 6.425 13.477 -3.373 1.00 71.69 104 VAL A C 1
ATOM 806 O O . VAL A 1 104 ? 6.021 13.015 -2.315 1.00 71.69 104 VAL A O 1
ATOM 809 N N . ASN A 1 105 ? 5.866 14.553 -3.932 1.00 65.94 105 ASN A N 1
ATOM 810 C CA . ASN A 1 105 ? 4.754 15.277 -3.306 1.00 65.94 105 ASN A CA 1
ATOM 811 C C . ASN A 1 105 ? 3.371 14.733 -3.711 1.00 65.94 105 ASN A C 1
ATOM 813 O O . ASN A 1 105 ? 2.362 15.412 -3.515 1.00 65.94 105 ASN A O 1
ATOM 817 N N . LYS A 1 106 ? 3.299 13.551 -4.334 1.00 71.62 106 LYS A N 1
ATOM 818 C CA . LYS A 1 106 ? 2.020 12.897 -4.626 1.00 71.62 106 LYS A CA 1
ATOM 819 C C . LYS A 1 106 ? 1.426 12.310 -3.349 1.00 71.62 106 LYS A C 1
ATOM 821 O O . LYS A 1 106 ? 2.130 11.711 -2.551 1.00 71.62 106 LYS A O 1
ATOM 826 N N . SER A 1 107 ? 0.102 12.386 -3.244 1.00 70.19 107 SER A N 1
ATOM 827 C CA . SER A 1 107 ? -0.691 11.817 -2.142 1.00 70.19 107 SER A CA 1
ATOM 828 C C . SER A 1 107 ? -0.781 10.284 -2.144 1.00 70.19 107 SER A C 1
ATOM 830 O O . SER A 1 107 ? -1.452 9.689 -1.301 1.00 70.19 107 SER A O 1
ATOM 832 N N . ILE A 1 108 ? -0.166 9.633 -3.134 1.00 82.38 108 ILE A N 1
ATOM 833 C CA . ILE A 1 108 ? -0.003 8.182 -3.198 1.00 82.38 108 ILE A CA 1
ATOM 834 C C . ILE A 1 108 ? 1.451 7.864 -3.560 1.00 82.38 108 ILE A C 1
ATOM 836 O O . ILE A 1 108 ? 2.051 8.627 -4.326 1.00 82.38 108 ILE A O 1
ATOM 840 N N . PRO A 1 109 ? 2.012 6.745 -3.067 1.00 87.69 109 PRO A N 1
ATOM 841 C CA . PRO A 1 109 ? 3.384 6.354 -3.363 1.00 87.69 109 PRO A CA 1
ATOM 842 C C . PRO A 1 109 ? 3.619 6.236 -4.866 1.00 87.69 109 PRO A C 1
ATOM 844 O O . PRO A 1 109 ? 2.751 5.756 -5.603 1.00 87.69 109 PRO A O 1
ATOM 847 N N . VAL A 1 110 ? 4.800 6.653 -5.322 1.00 88.31 110 VAL A N 1
ATOM 848 C CA . VAL A 1 110 ? 5.189 6.574 -6.733 1.00 88.31 110 VAL A CA 1
ATOM 849 C C . VAL A 1 110 ? 6.377 5.639 -6.886 1.00 88.31 110 VAL A C 1
ATOM 851 O O . VAL A 1 110 ? 7.413 5.833 -6.256 1.00 88.31 110 VAL A O 1
ATOM 854 N N . ILE A 1 111 ? 6.263 4.649 -7.766 1.00 92.62 111 ILE A N 1
ATOM 855 C CA . ILE A 1 111 ? 7.392 3.808 -8.173 1.00 92.62 111 ILE A CA 1
ATOM 856 C C . ILE A 1 111 ? 7.822 4.136 -9.603 1.00 92.62 111 ILE A C 1
ATOM 858 O O . ILE A 1 111 ? 7.021 4.567 -10.437 1.00 92.62 111 ILE A O 1
ATOM 862 N N . ILE A 1 112 ? 9.090 3.886 -9.912 1.00 92.00 112 ILE A N 1
ATOM 863 C CA . ILE A 1 112 ? 9.570 3.848 -11.292 1.00 92.00 112 ILE A CA 1
ATOM 864 C C . ILE A 1 112 ? 9.807 2.403 -11.711 1.00 92.00 112 ILE A C 1
ATOM 866 O O . ILE A 1 112 ? 10.355 1.616 -10.943 1.00 92.00 112 ILE A O 1
ATOM 870 N N . ILE A 1 113 ? 9.392 2.063 -12.929 1.00 93.94 113 ILE A N 1
ATOM 871 C CA . ILE A 1 113 ? 9.571 0.746 -13.533 1.00 93.94 113 ILE A CA 1
ATOM 872 C C . ILE A 1 113 ? 10.402 0.909 -14.804 1.00 93.94 113 ILE A C 1
ATOM 874 O O . ILE A 1 113 ? 10.001 1.598 -15.743 1.00 93.94 113 ILE A O 1
ATOM 878 N N . LEU A 1 114 ? 11.563 0.263 -14.837 1.00 92.62 114 LEU A N 1
ATOM 879 C CA . LEU A 1 114 ? 12.457 0.211 -15.987 1.00 92.62 114 LEU A CA 1
ATOM 880 C C . LEU A 1 114 ? 12.306 -1.145 -16.673 1.00 92.62 114 LEU A C 1
ATOM 882 O O . LEU A 1 114 ? 12.564 -2.187 -16.071 1.00 92.62 114 LEU A O 1
ATOM 886 N N . VAL A 1 115 ? 11.890 -1.136 -17.936 1.00 93.00 115 VAL A N 1
ATOM 887 C CA . VAL A 1 115 ? 11.588 -2.351 -18.696 1.00 93.00 115 VAL A CA 1
ATOM 888 C C . VAL A 1 115 ? 12.6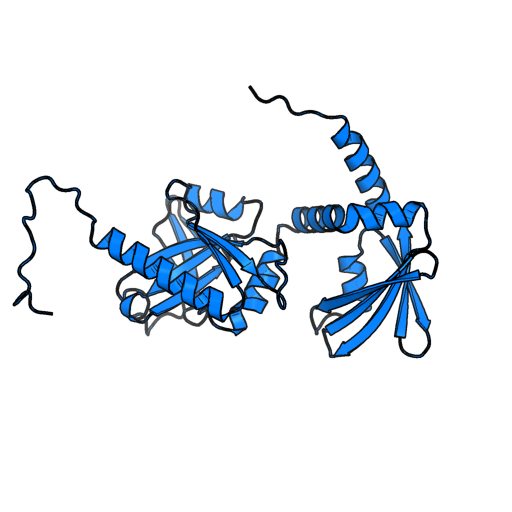83 -2.621 -19.715 1.00 93.00 115 VAL A C 1
ATOM 890 O O . VAL A 1 115 ? 12.932 -1.813 -20.615 1.00 93.00 115 VAL A O 1
ATOM 893 N N . ASP A 1 116 ? 13.321 -3.780 -19.585 1.00 91.25 116 ASP A N 1
ATOM 894 C CA . ASP A 1 116 ? 14.148 -4.369 -20.629 1.00 91.25 116 ASP A CA 1
ATOM 895 C C . ASP A 1 116 ? 13.259 -5.225 -21.534 1.00 91.25 116 ASP A C 1
ATOM 897 O O . ASP A 1 116 ? 12.894 -6.352 -21.197 1.00 91.25 116 ASP A O 1
ATOM 901 N N . VAL A 1 117 ? 12.877 -4.663 -22.681 1.00 91.38 117 VAL A N 1
ATOM 902 C CA . VAL A 1 117 ? 11.924 -5.295 -23.603 1.00 91.38 117 VAL A CA 1
ATOM 903 C C . VAL A 1 117 ? 12.510 -6.555 -24.240 1.00 91.38 117 VAL A C 1
ATOM 905 O O . VAL A 1 117 ? 11.786 -7.523 -24.450 1.00 91.38 117 VAL A O 1
ATOM 908 N N . ALA A 1 118 ? 13.820 -6.576 -24.499 1.00 89.50 118 ALA A N 1
ATOM 909 C CA . ALA A 1 118 ? 14.479 -7.701 -25.156 1.00 89.50 118 ALA A CA 1
ATOM 910 C C . ALA A 1 118 ? 14.500 -8.959 -24.273 1.00 89.50 118 ALA A C 1
ATOM 912 O O . ALA A 1 118 ? 14.400 -10.071 -24.789 1.00 89.50 118 ALA A O 1
ATOM 913 N N . ASN A 1 119 ? 14.620 -8.775 -22.956 1.00 89.81 119 ASN A N 1
ATOM 914 C CA . ASN A 1 119 ? 14.673 -9.866 -21.982 1.00 89.81 119 ASN A CA 1
ATOM 915 C C . ASN A 1 119 ? 13.348 -10.073 -21.222 1.00 89.81 119 ASN A C 1
ATOM 917 O O . ASN A 1 119 ? 13.266 -10.975 -20.394 1.00 89.81 119 ASN A O 1
ATOM 921 N N . GLU A 1 120 ? 12.326 -9.250 -21.484 1.00 92.19 120 GLU A N 1
ATOM 922 C CA . GLU A 1 120 ? 11.066 -9.186 -20.725 1.00 92.19 120 GLU A CA 1
ATOM 923 C C . GLU A 1 120 ? 11.260 -9.004 -19.203 1.00 92.19 120 GLU A C 1
ATOM 925 O O . GLU A 1 120 ? 10.522 -9.576 -18.402 1.00 92.19 120 GLU A O 1
ATOM 930 N N . ILE A 1 121 ? 12.244 -8.199 -18.782 1.00 91.19 121 ILE A N 1
ATOM 931 C CA . ILE A 1 121 ? 12.533 -7.957 -17.356 1.00 91.19 121 ILE A CA 1
ATOM 932 C C . ILE A 1 121 ? 12.040 -6.569 -16.946 1.00 91.19 121 ILE A C 1
ATOM 934 O O . ILE A 1 121 ? 12.336 -5.575 -17.609 1.00 91.19 121 ILE A O 1
ATOM 938 N N . CYS A 1 122 ? 11.328 -6.489 -15.820 1.00 94.06 122 CYS A N 1
ATOM 939 C CA . CYS A 1 122 ? 10.916 -5.229 -15.206 1.00 94.06 122 CYS A CA 1
ATOM 940 C C . CYS A 1 122 ? 11.687 -4.998 -13.905 1.00 94.06 122 CYS A C 1
ATOM 942 O O . CYS A 1 122 ? 11.433 -5.674 -12.911 1.00 94.06 122 CYS A O 1
ATOM 944 N N . TYR A 1 123 ? 12.592 -4.026 -13.898 1.00 93.00 123 TYR A N 1
ATOM 945 C CA . TYR A 1 123 ? 13.238 -3.531 -12.684 1.00 93.00 123 TYR A CA 1
ATOM 946 C C . TYR A 1 123 ? 12.397 -2.414 -12.083 1.00 93.00 123 TYR A C 1
ATOM 948 O O . TYR A 1 123 ? 11.787 -1.648 -12.830 1.00 93.00 123 TYR A O 1
ATOM 956 N N . TRP A 1 124 ? 12.365 -2.283 -10.763 1.00 93.56 124 TRP A N 1
ATOM 957 C CA . TRP A 1 124 ? 11.536 -1.261 -10.131 1.00 93.56 124 TRP A CA 1
ATOM 958 C C . TRP A 1 124 ? 12.153 -0.692 -8.858 1.00 93.56 124 TRP A C 1
ATOM 960 O O . TRP A 1 124 ? 12.999 -1.320 -8.232 1.00 93.56 124 TRP A O 1
ATOM 970 N N . GLU A 1 125 ? 11.741 0.517 -8.480 1.00 91.56 125 GLU A N 1
ATOM 971 C CA . GLU A 1 125 ? 12.147 1.143 -7.219 1.00 91.56 125 GLU A CA 1
ATOM 972 C C . GLU A 1 125 ? 11.113 2.175 -6.745 1.00 91.56 125 GLU A C 1
ATOM 974 O O . GLU A 1 125 ? 10.490 2.865 -7.557 1.00 91.56 125 GLU A O 1
ATOM 979 N N . HIS A 1 126 ? 10.954 2.298 -5.426 1.00 90.00 126 HIS A N 1
ATOM 980 C CA . HIS A 1 126 ? 10.151 3.338 -4.787 1.00 90.00 126 HIS A CA 1
ATOM 981 C C . HIS A 1 126 ? 10.870 4.690 -4.839 1.00 90.00 126 HIS A C 1
ATOM 983 O O . HIS A 1 126 ? 12.005 4.834 -4.372 1.00 90.00 126 HIS A O 1
ATOM 989 N N . VAL A 1 127 ? 10.195 5.699 -5.393 1.00 84.94 127 VAL A N 1
ATOM 990 C CA . VAL A 1 127 ? 10.716 7.062 -5.494 1.00 84.94 127 VAL A CA 1
ATOM 991 C C . VAL A 1 127 ? 10.600 7.747 -4.132 1.00 84.94 127 VAL A C 1
ATOM 993 O O . VAL A 1 127 ? 9.509 8.075 -3.684 1.00 84.94 127 VAL A O 1
ATOM 996 N N . THR A 1 128 ? 11.738 7.974 -3.475 1.00 78.00 128 THR A N 1
ATOM 997 C CA . THR A 1 128 ? 11.831 8.659 -2.174 1.00 78.00 128 THR A CA 1
ATOM 998 C C . THR A 1 128 ? 13.032 9.602 -2.154 1.00 78.00 128 THR A C 1
ATOM 1000 O O . THR A 1 128 ? 14.016 9.355 -2.858 1.00 78.00 128 THR A O 1
ATOM 1003 N N . ASP A 1 129 ? 13.003 10.618 -1.283 1.00 66.38 129 ASP A N 1
ATOM 1004 C CA . ASP A 1 129 ? 14.093 11.601 -1.131 1.00 66.38 129 ASP A CA 1
ATOM 1005 C C . ASP A 1 129 ? 15.462 10.975 -0.841 1.00 66.38 129 ASP A C 1
ATOM 1007 O O . ASP A 1 129 ? 16.499 11.486 -1.256 1.00 66.38 129 ASP A O 1
ATOM 1011 N N . LYS A 1 130 ? 15.489 9.822 -0.165 1.00 63.97 130 LYS A N 1
ATOM 1012 C CA . LYS A 1 130 ? 16.734 9.157 0.246 1.00 63.97 130 LYS A CA 1
ATOM 1013 C C . LYS A 1 130 ? 17.477 8.467 -0.899 1.00 63.97 130 LYS A C 1
ATOM 1015 O O . LYS A 1 130 ? 18.658 8.167 -0.749 1.00 63.97 130 LYS A O 1
ATOM 1020 N N . LYS A 1 131 ? 16.802 8.152 -2.008 1.00 62.34 131 LYS A N 1
ATOM 1021 C CA . LYS A 1 131 ? 17.369 7.323 -3.091 1.00 62.34 131 LYS A CA 1
ATOM 1022 C C . LYS A 1 131 ? 17.899 8.144 -4.265 1.00 62.34 131 LYS A C 1
ATOM 1024 O O . LYS A 1 131 ? 18.186 7.586 -5.329 1.00 62.34 131 LYS A O 1
ATOM 1029 N N . ILE A 1 132 ? 18.047 9.455 -4.065 1.00 65.31 132 ILE A N 1
ATOM 1030 C CA . ILE A 1 132 ? 18.325 10.408 -5.133 1.00 65.31 132 ILE A CA 1
ATOM 1031 C C . ILE A 1 132 ? 19.581 11.214 -4.855 1.00 65.31 132 ILE A C 1
ATOM 1033 O O . ILE A 1 132 ? 19.798 11.733 -3.766 1.00 65.31 132 ILE A O 1
ATOM 1037 N N . SER A 1 133 ? 20.408 11.332 -5.892 1.00 65.56 133 SER A N 1
ATOM 1038 C CA . SER A 1 133 ? 21.462 12.338 -5.954 1.00 65.56 133 SER A CA 1
ATOM 1039 C C . SER A 1 133 ? 20.956 13.521 -6.775 1.00 65.56 133 SER A C 1
ATOM 1041 O O . SER A 1 133 ? 20.721 13.381 -7.982 1.00 65.56 133 SER A O 1
ATOM 1043 N N . GLU A 1 134 ? 20.773 14.666 -6.124 1.00 61.28 134 GLU A N 1
ATOM 1044 C CA . GLU A 1 134 ? 20.362 15.908 -6.775 1.00 61.28 134 GLU A CA 1
ATOM 1045 C C . GLU A 1 134 ? 21.573 16.683 -7.298 1.00 61.28 134 GLU A C 1
ATOM 1047 O O . GLU A 1 134 ? 22.520 16.950 -6.561 1.00 61.28 134 GLU A O 1
ATOM 1052 N N . ASN A 1 135 ? 21.495 17.114 -8.557 1.00 63.44 135 ASN A N 1
ATOM 1053 C CA . ASN A 1 135 ? 22.343 18.163 -9.115 1.00 63.44 135 ASN A CA 1
ATOM 1054 C C . ASN A 1 135 ? 21.425 19.292 -9.623 1.00 63.44 135 ASN A C 1
ATOM 1056 O O . ASN A 1 135 ? 20.257 19.042 -9.915 1.00 63.44 135 ASN A O 1
ATOM 1060 N N . GLU A 1 136 ? 21.933 20.516 -9.817 1.00 54.22 136 GLU A N 1
ATOM 1061 C CA . GLU A 1 136 ? 21.121 21.715 -10.144 1.00 54.22 136 GLU A CA 1
ATOM 1062 C C . GLU A 1 136 ? 20.147 21.578 -11.342 1.00 54.22 136 GLU A C 1
ATOM 1064 O O . GLU A 1 136 ? 19.256 22.410 -11.505 1.00 54.22 136 GLU A O 1
ATOM 1069 N N . LYS A 1 137 ? 20.300 20.560 -12.205 1.00 59.56 137 LYS A N 1
ATOM 1070 C CA . LYS A 1 137 ? 19.501 20.363 -13.431 1.00 59.56 137 LYS A CA 1
ATOM 1071 C C . LYS A 1 137 ? 18.884 18.970 -13.599 1.00 59.56 137 LYS A C 1
ATOM 1073 O O . LYS A 1 137 ? 18.133 18.770 -14.551 1.00 59.56 137 LYS A O 1
ATOM 1078 N N . SER A 1 138 ? 19.206 18.004 -12.739 1.00 64.56 138 SER A N 1
ATOM 1079 C CA . SER A 1 138 ? 18.820 16.599 -12.931 1.00 64.56 138 SER A CA 1
ATOM 1080 C C . SER A 1 138 ? 18.804 15.831 -11.617 1.00 64.56 138 SER A C 1
ATOM 1082 O O . SER A 1 138 ? 19.534 16.167 -10.686 1.00 64.56 138 SER A O 1
ATOM 1084 N N . PHE A 1 139 ? 18.045 14.741 -11.587 1.00 71.75 139 PHE A N 1
ATOM 1085 C CA . PHE A 1 139 ? 18.079 13.753 -10.515 1.00 71.75 139 PHE A CA 1
ATOM 1086 C C . PHE A 1 139 ? 18.489 12.387 -11.082 1.00 71.75 139 PHE A C 1
ATOM 1088 O O . PHE A 1 139 ? 18.258 12.115 -12.262 1.00 71.75 139 PHE A O 1
ATOM 1095 N N . SER A 1 140 ? 19.095 11.543 -10.245 1.00 73.81 140 SER A N 1
ATOM 1096 C CA . SER A 1 140 ? 19.344 10.128 -10.550 1.00 73.81 140 SER A CA 1
ATOM 1097 C C . SER A 1 140 ? 18.594 9.263 -9.553 1.00 73.81 140 SER A C 1
ATOM 1099 O O . SER A 1 140 ? 18.783 9.442 -8.350 1.00 73.81 140 SER A O 1
ATOM 1101 N N . ILE A 1 141 ? 17.789 8.316 -10.036 1.00 78.12 141 ILE A N 1
ATOM 1102 C CA . ILE A 1 141 ? 17.235 7.240 -9.201 1.00 78.12 141 ILE A CA 1
ATOM 1103 C C . ILE A 1 141 ? 18.095 5.995 -9.399 1.00 78.12 141 ILE A C 1
ATOM 1105 O O . ILE A 1 141 ? 18.303 5.560 -10.533 1.00 78.12 141 ILE A O 1
ATOM 1109 N N . HIS A 1 142 ? 18.567 5.422 -8.293 1.00 83.88 142 HIS A N 1
ATOM 1110 C CA . HIS A 1 142 ? 19.314 4.167 -8.284 1.00 83.88 142 HIS A CA 1
ATOM 1111 C C . HIS A 1 142 ? 18.342 2.994 -8.141 1.00 83.88 142 HIS A C 1
ATOM 1113 O O . HIS A 1 142 ? 17.829 2.751 -7.053 1.00 83.88 142 HIS A O 1
ATOM 1119 N N . VAL A 1 143 ? 18.103 2.261 -9.226 1.00 86.88 143 VAL A N 1
ATOM 1120 C CA . VAL A 1 143 ? 17.244 1.068 -9.228 1.00 86.88 143 VAL A CA 1
ATOM 1121 C C . VAL A 1 143 ? 18.123 -0.177 -9.073 1.00 86.88 143 VAL A C 1
ATOM 1123 O O . VAL A 1 143 ? 18.942 -0.432 -9.959 1.00 86.88 143 VAL A O 1
ATOM 1126 N N . PRO A 1 144 ? 18.031 -0.957 -7.981 1.00 87.00 144 PRO A N 1
ATOM 1127 C CA . PRO A 1 144 ? 18.857 -2.151 -7.810 1.00 87.00 144 PRO A CA 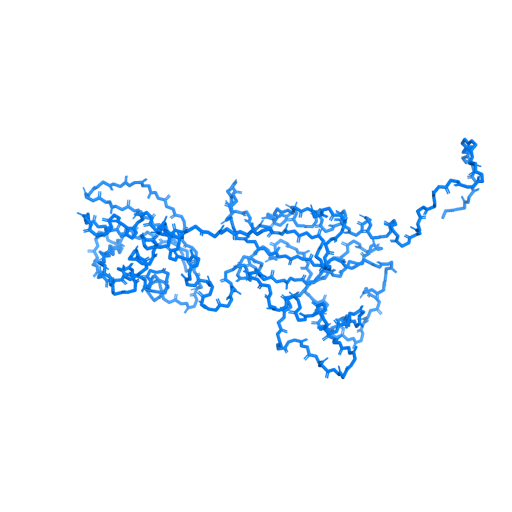1
ATOM 1128 C C . PRO A 1 144 ? 18.578 -3.182 -8.908 1.00 87.00 144 PRO A C 1
ATOM 1130 O O . PRO A 1 144 ? 17.425 -3.503 -9.184 1.00 87.00 144 PRO A O 1
ATOM 1133 N N . SER A 1 145 ? 19.620 -3.765 -9.504 1.00 85.56 145 SER A N 1
ATOM 1134 C CA . SER A 1 145 ? 19.442 -4.787 -10.552 1.00 85.56 145 SER A CA 1
ATOM 1135 C C . SER A 1 145 ? 18.830 -6.094 -10.030 1.00 85.56 145 SER A C 1
ATOM 1137 O O . SER A 1 145 ? 18.324 -6.893 -10.814 1.00 85.56 145 SER A O 1
ATOM 1139 N N . SER A 1 146 ? 18.837 -6.308 -8.711 1.00 86.06 146 SER A N 1
ATOM 1140 C CA . SER A 1 146 ? 18.134 -7.408 -8.044 1.00 86.06 146 SER A CA 1
ATOM 1141 C C . SER A 1 146 ? 16.646 -7.133 -7.802 1.00 86.06 146 SER A C 1
ATOM 1143 O O . SER A 1 146 ? 15.908 -8.072 -7.521 1.00 86.06 146 SER A O 1
ATOM 1145 N N . GLN A 1 147 ? 16.201 -5.874 -7.881 1.00 90.19 147 GLN A N 1
ATOM 1146 C CA . GLN A 1 147 ? 14.827 -5.467 -7.577 1.00 90.19 147 GLN A CA 1
ATOM 1147 C C . GLN A 1 147 ? 13.949 -5.617 -8.826 1.00 90.19 147 GLN A C 1
ATOM 1149 O O . GLN A 1 147 ? 13.645 -4.657 -9.536 1.00 90.19 147 GLN A O 1
ATOM 1154 N N . VAL A 1 148 ? 13.603 -6.867 -9.126 1.00 91.94 148 VAL A N 1
ATOM 1155 C CA . VAL A 1 148 ? 12.814 -7.265 -10.298 1.00 91.94 148 VAL A CA 1
ATOM 1156 C C . VAL A 1 148 ? 11.366 -7.518 -9.885 1.00 91.94 148 VAL A C 1
ATOM 1158 O O . VAL A 1 148 ? 11.124 -8.086 -8.824 1.00 91.94 148 VAL A O 1
ATOM 1161 N N . LEU A 1 149 ? 10.399 -7.117 -10.718 1.00 92.38 149 LEU A N 1
ATOM 1162 C CA . LEU A 1 149 ? 8.995 -7.473 -10.510 1.00 92.38 149 LEU A CA 1
ATOM 1163 C C . LEU A 1 149 ? 8.825 -8.984 -10.678 1.00 92.38 149 LEU A C 1
ATOM 1165 O O . LEU A 1 149 ? 9.018 -9.534 -11.762 1.00 92.38 149 LEU A O 1
ATOM 1169 N N . ASN A 1 150 ? 8.460 -9.636 -9.586 1.00 88.62 150 ASN A N 1
ATOM 1170 C CA . ASN A 1 150 ? 8.271 -11.075 -9.452 1.00 88.62 150 ASN A CA 1
ATOM 1171 C C . ASN A 1 150 ? 7.146 -11.358 -8.440 1.00 88.62 150 ASN A C 1
ATOM 1173 O O . ASN A 1 150 ? 6.492 -10.430 -7.958 1.00 88.62 150 ASN A O 1
ATOM 1177 N N . GLU A 1 151 ? 6.896 -12.626 -8.123 1.00 81.94 151 GLU A N 1
ATOM 1178 C CA . GLU A 1 151 ? 5.820 -13.030 -7.203 1.00 81.94 151 GLU A CA 1
ATOM 1179 C C . GLU A 1 151 ? 5.994 -12.426 -5.792 1.00 81.94 151 GLU A C 1
ATOM 1181 O O . GLU A 1 151 ? 5.015 -11.996 -5.186 1.00 81.94 151 GLU A O 1
ATOM 1186 N N . ASP A 1 152 ? 7.234 -12.244 -5.326 1.00 79.19 152 ASP A N 1
ATOM 1187 C CA . ASP A 1 152 ? 7.540 -11.630 -4.022 1.00 79.19 152 ASP A CA 1
ATOM 1188 C C . ASP A 1 152 ? 7.297 -10.111 -3.988 1.00 79.19 152 ASP A C 1
ATOM 1190 O O . ASP A 1 152 ? 7.177 -9.503 -2.920 1.00 79.19 152 ASP A O 1
ATOM 1194 N N . SER A 1 153 ? 7.198 -9.469 -5.156 1.00 84.19 153 SER A N 1
ATOM 1195 C CA . SER A 1 153 ? 7.004 -8.018 -5.259 1.00 84.19 153 SER A CA 1
ATOM 1196 C C . SER A 1 153 ? 5.654 -7.560 -4.711 1.00 84.19 153 SER A C 1
ATOM 1198 O O . SER A 1 153 ? 5.534 -6.401 -4.320 1.00 84.19 153 SER A O 1
ATOM 1200 N N . ALA A 1 154 ? 4.661 -8.452 -4.643 1.00 80.00 154 ALA A N 1
ATOM 1201 C CA . ALA A 1 154 ? 3.334 -8.154 -4.113 1.00 80.00 154 ALA A CA 1
ATOM 1202 C C . ALA A 1 154 ? 3.392 -7.653 -2.666 1.00 80.00 154 ALA A C 1
ATOM 1204 O O . ALA A 1 154 ? 2.826 -6.606 -2.362 1.00 80.00 154 ALA A O 1
ATOM 1205 N N . ASN A 1 155 ? 4.137 -8.353 -1.801 1.00 81.50 155 ASN A N 1
ATOM 1206 C CA . ASN A 1 155 ? 4.307 -7.963 -0.400 1.00 81.50 155 ASN A CA 1
ATOM 1207 C C . ASN A 1 155 ? 5.026 -6.613 -0.301 1.00 81.50 155 ASN A C 1
ATOM 1209 O O . ASN A 1 155 ? 4.536 -5.706 0.356 1.00 81.50 155 ASN A O 1
ATOM 1213 N N . ASN A 1 156 ? 6.139 -6.430 -1.019 1.00 86.00 156 ASN A N 1
ATOM 1214 C CA . ASN A 1 156 ? 6.885 -5.169 -0.970 1.00 86.00 156 ASN A CA 1
ATOM 1215 C C . ASN A 1 156 ? 6.051 -3.973 -1.454 1.00 86.00 156 ASN A C 1
ATOM 1217 O O . ASN A 1 156 ? 6.129 -2.886 -0.887 1.00 86.00 156 ASN A O 1
ATOM 1221 N N . LEU A 1 157 ? 5.265 -4.155 -2.518 1.00 88.12 157 LEU A N 1
ATOM 1222 C CA . LEU A 1 157 ? 4.406 -3.101 -3.052 1.00 88.12 157 LEU A CA 1
ATOM 1223 C C . LEU A 1 157 ? 3.193 -2.849 -2.153 1.00 88.12 157 LEU A C 1
ATOM 1225 O O . LEU A 1 157 ? 2.811 -1.695 -1.982 1.00 88.12 157 LEU A O 1
ATOM 1229 N N . TYR A 1 158 ? 2.650 -3.885 -1.515 1.00 82.81 158 TYR A N 1
ATOM 1230 C CA . TYR A 1 158 ? 1.664 -3.733 -0.449 1.00 82.81 158 TYR A CA 1
ATOM 1231 C C . TYR A 1 158 ? 2.217 -2.859 0.687 1.00 82.81 158 TYR A C 1
ATOM 1233 O O . TYR A 1 158 ? 1.624 -1.825 0.988 1.00 82.81 158 TYR A O 1
ATOM 1241 N N . GLU A 1 159 ? 3.409 -3.164 1.206 1.00 81.44 159 GLU A N 1
ATOM 1242 C CA . GLU A 1 159 ? 4.084 -2.349 2.229 1.00 81.44 159 GLU A CA 1
ATOM 1243 C C . GLU A 1 159 ? 4.337 -0.903 1.777 1.00 81.44 159 GLU A C 1
ATOM 1245 O O . GLU A 1 159 ? 4.147 0.050 2.533 1.00 81.44 159 GLU A O 1
ATOM 1250 N N . ILE A 1 160 ? 4.733 -0.694 0.519 1.00 83.75 160 ILE A N 1
ATOM 1251 C CA . ILE A 1 160 ? 4.894 0.659 -0.030 1.00 83.75 160 ILE A CA 1
ATOM 1252 C C . ILE A 1 160 ? 3.553 1.392 -0.066 1.00 83.75 160 ILE A C 1
ATOM 1254 O O . ILE A 1 160 ? 3.502 2.565 0.290 1.00 83.75 160 ILE A O 1
ATOM 1258 N N . SER A 1 161 ? 2.468 0.714 -0.447 1.00 80.81 161 SER A N 1
ATOM 1259 C CA . SER A 1 161 ? 1.126 1.303 -0.510 1.00 80.81 161 SER A CA 1
ATOM 1260 C C . SER A 1 161 ? 0.586 1.747 0.859 1.00 80.81 161 SER A C 1
ATOM 1262 O O . SER A 1 161 ? -0.194 2.703 0.919 1.00 80.81 161 SER A O 1
ATOM 1264 N N . LEU A 1 162 ? 1.057 1.109 1.942 1.00 70.81 162 LEU A N 1
ATOM 1265 C CA . LEU A 1 162 ? 0.786 1.480 3.336 1.00 70.81 162 LEU A CA 1
ATOM 1266 C C . LEU A 1 162 ? 1.605 2.700 3.791 1.00 70.81 162 LEU A C 1
ATOM 1268 O O . LEU A 1 162 ? 1.147 3.477 4.632 1.00 70.81 162 LEU A O 1
ATOM 1272 N N . ASN A 1 163 ? 2.798 2.892 3.223 1.00 61.81 163 ASN A N 1
ATOM 1273 C CA . ASN A 1 163 ? 3.732 3.972 3.545 1.00 61.81 163 ASN A CA 1
ATOM 1274 C C . ASN A 1 163 ? 3.461 5.251 2.727 1.00 61.81 163 ASN A C 1
ATOM 1276 O O . ASN A 1 163 ? 4.348 5.774 2.045 1.00 61.81 163 ASN A O 1
ATOM 1280 N N . ARG A 1 164 ? 2.239 5.799 2.823 1.00 60.94 164 ARG A N 1
ATOM 1281 C CA . ARG A 1 164 ? 2.013 7.238 2.566 1.00 60.94 164 ARG A CA 1
ATOM 1282 C C . ARG A 1 164 ? 2.797 8.029 3.621 1.00 60.94 164 ARG A C 1
ATOM 1284 O O . ARG A 1 164 ? 3.292 7.434 4.583 1.00 60.94 164 ARG A O 1
ATOM 1291 N N . ASN A 1 165 ? 2.975 9.345 3.471 1.00 60.25 165 ASN A N 1
ATOM 1292 C CA . ASN A 1 165 ? 3.579 10.087 4.585 1.00 60.25 165 ASN A CA 1
ATOM 1293 C C . ASN A 1 165 ? 2.775 9.790 5.874 1.00 60.25 165 ASN A C 1
ATOM 1295 O O . ASN A 1 165 ? 1.574 9.523 5.806 1.00 60.25 165 ASN A O 1
ATOM 1299 N N . GLU A 1 166 ? 3.446 9.722 7.027 1.00 60.75 166 GLU A N 1
ATOM 1300 C CA . GLU A 1 166 ? 2.859 9.165 8.259 1.00 60.75 166 GLU A CA 1
ATOM 1301 C C . GLU A 1 166 ? 1.504 9.816 8.607 1.00 60.75 166 GLU A C 1
ATOM 1303 O O . GLU A 1 166 ? 0.584 9.156 9.092 1.00 60.75 166 GLU A O 1
ATOM 1308 N N . GLU A 1 167 ? 1.355 11.105 8.295 1.00 66.44 167 GLU A N 1
ATOM 1309 C CA . GLU A 1 167 ? 0.125 11.874 8.478 1.00 66.44 167 GLU A CA 1
ATOM 1310 C C . GLU A 1 167 ? -1.005 11.435 7.526 1.00 66.44 167 GLU A C 1
ATOM 1312 O O . GLU A 1 167 ? -2.136 11.219 7.966 1.00 66.44 167 GLU A O 1
ATOM 1317 N N . GLU A 1 168 ? -0.718 11.244 6.237 1.00 67.69 168 GLU A N 1
ATOM 1318 C CA . GLU A 1 168 ? -1.678 10.764 5.237 1.00 67.69 168 GLU A CA 1
ATOM 1319 C C . GLU A 1 168 ? -2.133 9.327 5.504 1.00 67.69 168 GLU A C 1
ATOM 1321 O O . GLU A 1 168 ? -3.318 9.024 5.329 1.00 67.69 168 GLU A O 1
ATOM 1326 N N . SER A 1 169 ? -1.232 8.448 5.956 1.00 68.56 169 SER A N 1
ATOM 1327 C CA . SER A 1 169 ? -1.596 7.083 6.359 1.00 68.56 169 SER A CA 1
ATOM 1328 C C . SER A 1 169 ? -2.537 7.105 7.561 1.00 68.56 169 SER A C 1
ATOM 1330 O O . SER A 1 169 ? -3.594 6.476 7.516 1.00 68.56 169 SER A O 1
ATOM 1332 N N . LYS A 1 170 ? -2.231 7.900 8.598 1.00 81.50 170 LYS A N 1
ATOM 1333 C CA . LYS A 1 170 ? -3.126 8.086 9.754 1.00 81.50 170 LYS A CA 1
ATOM 1334 C C . LYS A 1 170 ? -4.503 8.591 9.321 1.00 81.50 170 LYS A C 1
ATOM 1336 O O . LYS A 1 170 ? -5.519 8.028 9.725 1.00 81.50 170 LYS A O 1
ATOM 1341 N N . TYR A 1 171 ? -4.562 9.604 8.457 1.00 81.81 171 TYR A N 1
ATOM 1342 C CA . TYR A 1 171 ? -5.843 10.115 7.963 1.00 81.81 171 TYR A CA 1
ATOM 1343 C C . TYR A 1 171 ? -6.620 9.075 7.142 1.00 81.81 171 TYR A C 1
ATOM 1345 O O . TYR A 1 171 ? -7.840 8.963 7.281 1.00 81.81 171 TYR A O 1
ATOM 1353 N N . PHE A 1 172 ? -5.936 8.289 6.306 1.00 77.62 172 PHE A N 1
ATOM 1354 C CA . PHE A 1 172 ? -6.558 7.194 5.564 1.00 77.62 172 PHE A CA 1
ATOM 1355 C C . PHE A 1 172 ? -7.183 6.157 6.501 1.00 77.62 172 PHE A C 1
ATOM 1357 O O . PHE A 1 172 ? -8.354 5.823 6.320 1.00 77.62 172 PHE A O 1
ATOM 1364 N N . TYR A 1 173 ? -6.449 5.705 7.521 1.00 81.12 173 TYR A N 1
ATOM 1365 C CA . TYR A 1 173 ? -6.966 4.755 8.505 1.00 81.12 173 TYR A CA 1
ATOM 1366 C C . TYR A 1 173 ? -8.158 5.308 9.279 1.00 81.12 173 TYR A C 1
ATOM 1368 O O . TYR A 1 173 ? -9.148 4.597 9.436 1.00 81.12 173 TYR A O 1
ATOM 1376 N N . LEU A 1 174 ? -8.112 6.576 9.696 1.00 89.94 174 LEU A N 1
ATOM 1377 C CA . LEU A 1 174 ? -9.252 7.240 10.332 1.00 89.94 174 LEU A CA 1
ATOM 1378 C C . LEU A 1 174 ? -10.489 7.230 9.427 1.00 89.94 174 LEU A C 1
ATOM 1380 O O . LEU A 1 174 ? -11.579 6.874 9.862 1.00 89.94 174 LEU A O 1
ATOM 1384 N N . LYS A 1 175 ? -10.322 7.573 8.145 1.00 85.38 175 LYS A N 1
ATOM 1385 C CA . LYS A 1 175 ? -11.428 7.614 7.182 1.00 85.38 175 LYS A CA 1
ATOM 1386 C C . LYS A 1 175 ? -11.986 6.234 6.854 1.00 85.38 175 LYS A C 1
ATOM 1388 O O . LYS A 1 175 ? -13.199 6.078 6.770 1.00 85.38 175 LYS A O 1
ATOM 1393 N N . MET A 1 176 ? -11.121 5.240 6.675 1.00 80.06 176 MET A N 1
ATOM 1394 C CA . MET A 1 176 ? -11.530 3.858 6.426 1.00 80.06 176 MET A CA 1
ATOM 1395 C C . MET A 1 176 ? -12.316 3.286 7.611 1.00 80.06 176 MET A C 1
ATOM 1397 O O . MET A 1 176 ? -13.312 2.599 7.409 1.00 80.06 176 MET A O 1
ATOM 1401 N N . ASN A 1 177 ? -11.903 3.621 8.834 1.00 88.62 177 ASN A N 1
ATOM 1402 C CA . ASN A 1 177 ? -12.552 3.172 10.060 1.00 88.62 177 ASN A CA 1
ATOM 1403 C C . ASN A 1 177 ? -13.668 4.112 10.546 1.00 88.62 177 ASN A C 1
ATOM 1405 O O . ASN A 1 177 ? -14.206 3.872 11.620 1.00 88.62 177 ASN A O 1
ATOM 1409 N N . GLU A 1 178 ? -14.067 5.147 9.791 1.00 91.19 178 GLU A N 1
ATOM 1410 C CA . GLU A 1 178 ? -15.101 6.100 10.234 1.00 91.19 178 GLU A CA 1
ATOM 1411 C C . GLU A 1 178 ? -16.385 5.410 10.741 1.00 91.19 178 GLU A C 1
ATOM 1413 O O . GLU A 1 178 ? -16.854 5.799 11.812 1.00 91.19 178 GLU A O 1
ATOM 1418 N N . PRO A 1 179 ? -16.954 4.388 10.059 1.00 89.31 179 PRO A N 1
ATOM 1419 C CA . PRO A 1 179 ? -18.143 3.699 10.564 1.00 89.31 179 PRO A CA 1
ATOM 1420 C C . PRO A 1 179 ? -17.912 3.069 11.941 1.00 89.31 179 PRO A C 1
ATOM 1422 O O . PRO A 1 179 ? -18.715 3.261 12.848 1.00 89.31 179 PRO A O 1
ATOM 1425 N N . LEU A 1 180 ? -16.768 2.403 12.114 1.00 90.38 180 LEU A N 1
ATOM 1426 C CA . LEU A 1 180 ? -16.398 1.739 13.358 1.00 90.38 180 LEU A CA 1
ATOM 1427 C C . LEU A 1 180 ? -16.134 2.743 14.489 1.00 90.38 180 LEU A C 1
ATOM 1429 O O . LEU A 1 180 ? -16.586 2.533 15.610 1.00 90.38 180 LEU A O 1
ATOM 1433 N N . ILE A 1 181 ? -15.458 3.860 14.195 1.00 94.50 181 ILE A N 1
ATOM 1434 C CA . ILE A 1 181 ? -15.224 4.944 15.162 1.00 94.50 181 ILE A CA 1
ATOM 1435 C C . ILE A 1 181 ? -16.562 5.527 15.640 1.00 94.50 181 ILE A C 1
ATOM 1437 O O . ILE A 1 181 ? -16.720 5.800 16.827 1.00 94.50 181 ILE A O 1
ATOM 1441 N N . ARG A 1 182 ? -17.545 5.695 14.743 1.00 92.81 182 ARG A N 1
ATOM 1442 C CA . ARG A 1 182 ? -18.890 6.176 15.110 1.00 92.81 182 ARG A CA 1
ATOM 1443 C C . ARG A 1 182 ? -19.664 5.167 15.948 1.00 92.81 182 ARG A C 1
ATOM 1445 O O . ARG A 1 182 ? -20.361 5.574 16.876 1.00 92.81 182 ARG A O 1
ATOM 1452 N N . ASP A 1 183 ? -19.556 3.879 15.632 1.00 91.38 183 ASP A N 1
ATOM 1453 C CA . ASP A 1 183 ? -20.180 2.829 16.437 1.00 91.38 183 ASP A CA 1
ATOM 1454 C C . ASP A 1 183 ? -19.582 2.780 17.843 1.00 91.38 183 ASP A C 1
ATOM 1456 O O . ASP A 1 183 ? -20.326 2.628 18.808 1.00 91.38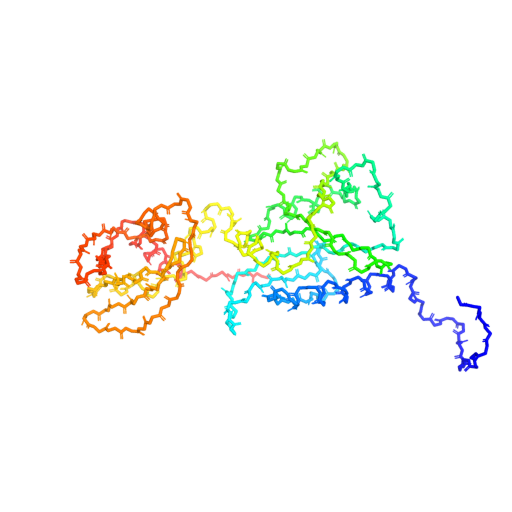 183 ASP A O 1
ATOM 1460 N N . LEU A 1 184 ? -18.276 3.022 17.980 1.00 93.06 184 LEU A N 1
ATOM 1461 C CA . LEU A 1 184 ? -17.581 3.070 19.266 1.00 93.06 184 LEU A CA 1
ATOM 1462 C C . LEU A 1 184 ? -18.128 4.136 20.230 1.00 93.06 184 LEU A C 1
ATOM 1464 O O . LEU A 1 184 ? -18.022 3.988 21.444 1.00 93.06 184 LEU A O 1
ATOM 1468 N N . GLU A 1 185 ? -18.725 5.217 19.716 1.00 86.69 185 GLU A N 1
ATOM 1469 C CA . GLU A 1 185 ? -19.349 6.254 20.554 1.00 86.69 185 GLU A CA 1
ATOM 1470 C C . GLU A 1 185 ? -20.653 5.789 21.219 1.00 86.69 185 GLU A C 1
ATOM 1472 O O . GLU A 1 185 ? -21.148 6.447 22.137 1.00 86.69 185 GLU A O 1
ATOM 1477 N N . ARG A 1 186 ? -21.254 4.700 20.727 1.00 89.50 186 ARG A N 1
ATOM 1478 C CA . ARG A 1 186 ? -22.620 4.282 21.081 1.00 89.50 186 ARG A CA 1
ATOM 1479 C C . ARG A 1 186 ? -22.702 2.853 21.578 1.00 89.50 186 ARG A C 1
ATOM 1481 O O . ARG A 1 186 ? -23.599 2.551 22.358 1.00 89.50 186 ARG A O 1
ATOM 1488 N N . ASN A 1 187 ? -21.786 2.018 21.112 1.00 93.12 187 ASN A N 1
ATOM 1489 C CA . ASN A 1 187 ? -21.830 0.582 21.258 1.00 93.12 187 ASN A CA 1
ATOM 1490 C C . ASN A 1 187 ? -20.526 0.077 21.872 1.00 93.12 187 ASN A C 1
ATOM 1492 O O . ASN A 1 187 ? -19.442 0.619 21.636 1.00 93.12 187 ASN A O 1
ATOM 1496 N N . LYS A 1 188 ? -20.622 -1.021 22.612 1.00 93.50 188 LYS A N 1
ATOM 1497 C CA . LYS A 1 188 ? -19.471 -1.814 23.025 1.00 93.50 188 LYS A CA 1
ATOM 1498 C C . LYS A 1 188 ? -18.886 -2.506 21.794 1.00 93.50 188 LYS A C 1
ATOM 1500 O O . LYS A 1 188 ? -19.546 -3.346 21.184 1.00 93.50 188 LYS A O 1
ATOM 1505 N N . VAL A 1 189 ? -17.641 -2.172 21.461 1.00 94.44 189 VAL A N 1
ATOM 1506 C CA . VAL A 1 189 ? -16.897 -2.763 20.342 1.00 94.44 189 VAL A CA 1
ATOM 1507 C C . VAL A 1 189 ? -15.743 -3.589 20.883 1.00 94.44 189 VAL A C 1
ATOM 1509 O O . VAL A 1 189 ? -14.943 -3.118 21.697 1.00 94.44 189 VAL A O 1
ATOM 1512 N N . GLN A 1 190 ? -15.644 -4.821 20.404 1.00 93.12 190 GLN A N 1
ATOM 1513 C CA . GLN A 1 190 ? -14.579 -5.740 20.756 1.00 93.12 190 GLN A CA 1
ATOM 1514 C C . GLN A 1 190 ? -13.974 -6.367 19.502 1.00 93.12 190 GLN A C 1
ATOM 1516 O O . GLN A 1 190 ? -14.655 -6.584 18.501 1.00 93.12 190 GLN A O 1
ATOM 1521 N N . ILE A 1 191 ? -12.688 -6.688 19.576 1.00 91.25 191 ILE A N 1
ATOM 1522 C CA . ILE A 1 191 ? -11.977 -7.457 18.563 1.00 91.25 191 ILE A CA 1
ATOM 1523 C C . ILE A 1 191 ? -11.485 -8.737 19.217 1.00 91.25 191 ILE A C 1
ATOM 1525 O O . ILE A 1 191 ? -10.713 -8.688 20.174 1.00 91.25 191 ILE A O 1
ATOM 1529 N N . ARG A 1 192 ? -11.915 -9.888 18.707 1.00 91.12 192 ARG A N 1
ATOM 1530 C CA . ARG A 1 192 ? -11.351 -11.176 19.115 1.00 91.12 192 ARG A CA 1
ATOM 1531 C C . ARG A 1 192 ? -10.281 -11.584 18.115 1.00 91.12 192 ARG A C 1
ATOM 1533 O O . ARG A 1 192 ? -10.542 -11.630 16.920 1.00 91.12 192 ARG A O 1
ATOM 1540 N N . LEU A 1 193 ? -9.089 -11.879 18.611 1.00 89.19 193 LEU A N 1
ATOM 1541 C CA . LEU A 1 193 ? -7.939 -12.272 17.808 1.00 89.19 193 LEU A CA 1
ATOM 1542 C C . LEU A 1 193 ? -7.740 -13.780 17.875 1.00 89.19 193 LEU A C 1
ATOM 1544 O O . LEU A 1 193 ? -7.705 -14.358 18.964 1.00 89.19 193 LEU A O 1
ATOM 1548 N N . ILE A 1 194 ? -7.528 -14.377 16.710 1.00 84.88 194 ILE A N 1
ATOM 1549 C CA . ILE A 1 194 ? -7.185 -15.782 16.534 1.00 84.88 194 ILE A CA 1
ATOM 1550 C C . ILE A 1 194 ? -5.829 -15.807 15.827 1.00 84.88 194 ILE A C 1
ATOM 1552 O O . ILE A 1 194 ? -5.737 -15.618 14.613 1.00 84.88 194 ILE A O 1
ATOM 1556 N N . GLU A 1 195 ? -4.752 -15.979 16.591 1.00 76.31 195 GLU A N 1
ATOM 1557 C CA . GLU A 1 195 ? -3.401 -16.031 16.025 1.00 76.31 195 GLU A CA 1
ATOM 1558 C C . GLU A 1 195 ? -3.252 -17.268 15.128 1.00 76.31 195 GLU A C 1
ATOM 1560 O O . GLU A 1 195 ? -3.576 -18.388 15.532 1.00 76.31 195 GLU A O 1
ATOM 1565 N N . LYS A 1 196 ? -2.768 -17.067 13.898 1.00 78.75 196 LYS A N 1
ATOM 1566 C CA . LYS A 1 196 ? -2.509 -18.156 12.945 1.00 78.75 196 LYS A CA 1
ATOM 1567 C C . LYS A 1 196 ? -1.038 -18.537 12.929 1.00 78.75 196 LYS A C 1
ATOM 1569 O O . LYS A 1 196 ? -0.697 -19.715 13.042 1.00 78.75 196 LYS A O 1
ATOM 1574 N N . SER A 1 197 ? -0.174 -17.539 12.786 1.00 78.88 197 SER A N 1
ATOM 1575 C CA . SER A 1 197 ? 1.281 -17.674 12.796 1.00 78.88 197 SER A CA 1
ATOM 1576 C C . SER A 1 197 ? 1.932 -16.322 13.078 1.00 78.88 197 SER A C 1
ATOM 1578 O O . SER A 1 197 ? 1.265 -15.294 13.079 1.00 78.88 197 SER A O 1
ATOM 1580 N N . LEU A 1 198 ? 3.253 -16.303 13.271 1.00 77.56 198 LEU A N 1
ATOM 1581 C CA . LEU A 1 198 ? 4.021 -15.059 13.391 1.00 77.56 198 LEU A CA 1
ATOM 1582 C C . LEU A 1 198 ? 3.691 -14.087 12.243 1.00 77.56 198 LEU A C 1
ATOM 1584 O O . LEU A 1 198 ? 3.903 -14.423 11.079 1.00 77.56 198 LEU A O 1
ATOM 1588 N N . GLY A 1 199 ? 3.190 -12.897 12.585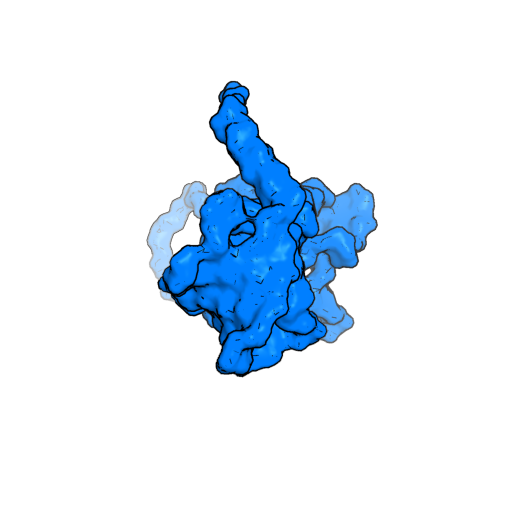 1.00 76.50 199 GLY A N 1
ATOM 1589 C CA . GLY A 1 199 ? 2.814 -11.851 11.623 1.00 76.50 199 GLY A CA 1
ATOM 1590 C C . GLY A 1 199 ? 1.425 -12.013 10.991 1.00 76.50 199 GLY A C 1
ATOM 1591 O O . GLY A 1 199 ? 1.048 -11.209 10.139 1.00 76.50 199 GLY A O 1
ATOM 1592 N N . GLU A 1 200 ? 0.650 -13.028 11.384 1.00 81.50 200 GLU A N 1
ATOM 1593 C CA . GLU A 1 200 ? -0.654 -13.338 10.789 1.00 81.50 200 GLU A CA 1
ATOM 1594 C C . GLU A 1 200 ? -1.694 -13.710 11.860 1.00 81.50 200 GLU A C 1
ATOM 1596 O O . GLU A 1 200 ? -1.536 -14.677 12.612 1.00 81.50 200 GLU A O 1
ATOM 1601 N N . ALA A 1 201 ? -2.807 -12.978 11.898 1.00 85.12 201 ALA A N 1
ATOM 1602 C CA . ALA A 1 201 ? -3.943 -13.257 12.772 1.00 85.12 201 ALA A CA 1
ATOM 1603 C C . ALA A 1 201 ? -5.265 -13.118 12.010 1.00 85.12 201 ALA A C 1
ATOM 1605 O O . ALA A 1 201 ? -5.379 -12.314 11.089 1.00 85.12 201 ALA A O 1
ATOM 1606 N N . ASP A 1 202 ? -6.279 -13.873 12.412 1.00 84.50 202 ASP A N 1
ATOM 1607 C CA . ASP A 1 202 ? -7.663 -13.546 12.077 1.00 84.50 202 ASP A CA 1
ATOM 1608 C C . ASP A 1 202 ? -8.245 -12.667 13.184 1.00 84.50 202 ASP A C 1
ATOM 1610 O O . ASP A 1 202 ? -7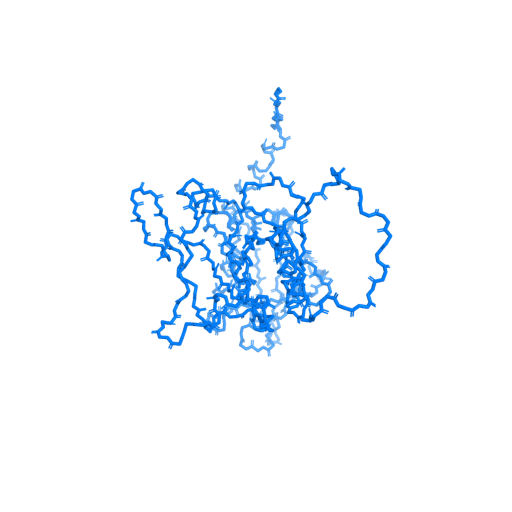.930 -12.841 14.365 1.00 84.50 202 ASP A O 1
ATOM 1614 N N . ILE A 1 203 ? -9.097 -11.720 12.801 1.00 87.25 203 ILE A N 1
ATOM 1615 C CA . ILE A 1 203 ? -9.781 -10.829 13.732 1.00 87.25 203 ILE A CA 1
ATOM 1616 C C . ILE A 1 203 ? -11.288 -10.911 13.501 1.00 87.25 203 ILE A C 1
ATOM 1618 O O . ILE A 1 203 ? -11.763 -10.735 12.378 1.00 87.25 203 ILE A O 1
ATOM 1622 N N . ASP A 1 204 ? -12.036 -11.166 14.567 1.00 89.00 204 ASP A N 1
ATOM 1623 C CA . ASP A 1 204 ? -13.491 -11.069 14.581 1.00 89.00 204 ASP A CA 1
ATOM 1624 C C . ASP A 1 204 ? -13.893 -9.711 15.146 1.00 89.00 204 ASP A C 1
ATOM 1626 O O . ASP A 1 204 ? -13.480 -9.349 16.253 1.00 89.00 204 ASP A O 1
ATOM 1630 N N . LEU A 1 205 ? -14.733 -8.980 14.414 1.00 88.06 205 LEU A N 1
ATOM 1631 C CA . LEU A 1 205 ? -15.345 -7.754 14.915 1.00 88.06 205 LEU A CA 1
ATOM 1632 C C . LEU A 1 205 ? -16.647 -8.089 15.647 1.00 88.06 205 LEU A C 1
ATOM 1634 O O . LEU A 1 205 ? -17.563 -8.665 15.062 1.00 88.06 205 LEU A O 1
ATOM 1638 N N . ILE A 1 206 ? -16.738 -7.689 16.911 1.00 91.56 206 ILE A N 1
ATOM 1639 C CA . ILE A 1 206 ? -17.894 -7.928 17.774 1.00 91.56 206 ILE A CA 1
ATOM 1640 C C . ILE A 1 206 ? -18.463 -6.577 18.217 1.00 91.56 206 ILE A C 1
ATOM 1642 O O . ILE A 1 206 ? -17.740 -5.764 18.792 1.00 91.56 206 ILE A O 1
ATOM 1646 N N . ILE A 1 207 ? -19.750 -6.333 17.974 1.00 91.56 207 ILE A N 1
ATOM 1647 C CA . ILE A 1 207 ? -20.459 -5.122 18.417 1.00 91.56 207 ILE A CA 1
ATOM 1648 C C . ILE A 1 207 ? -21.701 -5.549 19.197 1.00 91.56 207 ILE A C 1
ATOM 1650 O O . ILE A 1 207 ? -22.479 -6.348 18.691 1.00 91.56 207 ILE A O 1
ATOM 1654 N N . GLU A 1 208 ? -21.884 -5.040 20.421 1.00 91.81 208 GLU A N 1
ATOM 1655 C CA . GLU A 1 208 ? -23.008 -5.425 21.306 1.00 91.81 208 GLU A CA 1
ATOM 1656 C C . GLU A 1 208 ? -23.180 -6.953 21.427 1.00 91.81 208 GLU A C 1
ATOM 1658 O O . GLU A 1 208 ? -24.282 -7.493 21.372 1.00 91.81 208 GLU A O 1
ATOM 1663 N N . ASP A 1 209 ? -22.053 -7.657 21.566 1.00 88.38 209 ASP A N 1
ATOM 1664 C CA . ASP A 1 209 ? -21.962 -9.120 21.664 1.00 88.38 209 ASP A CA 1
ATOM 1665 C C . ASP A 1 209 ? -22.374 -9.898 20.384 1.00 88.38 209 ASP A C 1
ATOM 1667 O O . ASP A 1 209 ? -22.353 -11.132 20.377 1.00 88.38 209 ASP A O 1
ATOM 1671 N N . GLU A 1 210 ? -22.657 -9.215 19.267 1.00 90.50 210 GLU A N 1
ATOM 1672 C CA . GLU A 1 210 ? -22.860 -9.824 17.946 1.00 90.50 210 GLU A CA 1
ATOM 1673 C C . GLU A 1 210 ? -21.560 -9.842 17.126 1.00 90.50 210 GLU A C 1
ATOM 1675 O O . GLU A 1 210 ? -20.915 -8.812 16.938 1.00 90.50 210 GLU A O 1
ATOM 1680 N N . ASN A 1 211 ? -21.175 -11.010 16.597 1.00 89.19 211 ASN A N 1
ATOM 1681 C CA . ASN A 1 211 ? -20.038 -11.137 15.677 1.00 89.19 211 ASN A CA 1
ATOM 1682 C C . ASN A 1 211 ? -20.473 -10.748 14.254 1.00 89.19 211 ASN A C 1
ATOM 1684 O O . ASN A 1 211 ? -21.332 -11.404 13.661 1.00 89.19 211 ASN A O 1
ATOM 1688 N N . LEU A 1 212 ? -19.864 -9.694 13.710 1.00 82.12 212 LEU A N 1
ATOM 1689 C CA . LEU A 1 212 ? -20.177 -9.137 12.392 1.00 82.12 212 LEU A CA 1
ATOM 1690 C C . LEU A 1 212 ? -19.353 -9.753 11.252 1.00 82.12 212 LEU A C 1
ATOM 1692 O O . LEU A 1 212 ? -19.643 -9.505 10.081 1.00 82.12 212 LEU A O 1
ATOM 1696 N N . GLY A 1 213 ? -18.347 -10.561 11.578 1.00 76.31 213 GLY A N 1
ATOM 1697 C CA . GLY A 1 213 ? -17.527 -11.289 10.622 1.00 76.31 213 GLY A CA 1
ATOM 1698 C C . GLY A 1 213 ? -16.053 -11.347 11.008 1.00 76.31 213 GLY A C 1
ATOM 1699 O O . GLY A 1 213 ? -15.559 -10.566 11.823 1.00 76.31 213 GLY A O 1
ATOM 1700 N N . THR A 1 214 ? -15.358 -12.271 10.350 1.00 77.25 214 THR A N 1
ATOM 1701 C CA . THR A 1 214 ? -13.916 -12.488 10.475 1.00 77.25 214 THR A CA 1
ATOM 1702 C C . THR A 1 214 ? -13.189 -11.838 9.303 1.00 77.25 214 THR A C 1
ATOM 1704 O O . THR A 1 214 ? -13.586 -12.014 8.148 1.00 77.25 214 THR A O 1
ATOM 1707 N N . THR A 1 215 ? -12.095 -11.133 9.574 1.00 73.56 215 THR A N 1
ATOM 1708 C CA . THR A 1 215 ? -11.161 -10.663 8.545 1.00 73.56 215 THR A CA 1
ATOM 1709 C C . THR A 1 215 ? -9.726 -11.055 8.880 1.00 73.56 215 THR A C 1
ATOM 1711 O O . THR A 1 215 ? -9.410 -11.435 10.004 1.00 73.56 215 THR A O 1
ATOM 1714 N N . TYR A 1 216 ? -8.861 -10.991 7.876 1.00 74.81 216 TYR A N 1
ATOM 1715 C CA . TYR A 1 216 ? -7.454 -11.342 7.983 1.00 74.81 216 TYR A CA 1
ATOM 1716 C C . TYR A 1 216 ? -6.608 -10.110 8.320 1.00 74.81 216 TYR A C 1
ATOM 1718 O O . TYR A 1 216 ? -6.738 -9.064 7.681 1.00 74.81 216 TYR A O 1
ATOM 1726 N N . PHE A 1 217 ? -5.716 -10.246 9.297 1.00 79.44 217 PHE A N 1
ATOM 1727 C CA . PHE A 1 217 ? -4.817 -9.203 9.773 1.00 79.44 217 PHE A CA 1
ATOM 1728 C C . PHE A 1 217 ? -3.361 -9.646 9.624 1.00 79.44 217 PHE A C 1
ATOM 1730 O O . PHE A 1 217 ? -2.881 -10.543 10.319 1.00 79.44 217 PHE A O 1
ATOM 1737 N N . LYS A 1 218 ? -2.652 -8.987 8.704 1.00 75.62 218 LYS A N 1
ATOM 1738 C CA . LYS A 1 218 ? -1.220 -9.181 8.471 1.00 75.62 218 LYS A CA 1
ATOM 1739 C C . LYS A 1 218 ? -0.443 -8.016 9.062 1.00 75.62 218 LYS A C 1
ATOM 1741 O O . LYS A 1 218 ? -0.800 -6.863 8.826 1.00 75.62 218 LYS A O 1
ATOM 1746 N N . TYR A 1 219 ? 0.618 -8.325 9.793 1.00 77.44 219 TYR A N 1
ATOM 1747 C CA . TYR A 1 219 ? 1.500 -7.348 10.419 1.00 77.44 219 TYR A CA 1
ATOM 1748 C C . TYR A 1 219 ? 2.955 -7.824 10.357 1.00 77.44 219 TYR A C 1
ATOM 1750 O O . TYR A 1 219 ? 3.236 -8.976 10.023 1.00 77.44 219 TYR A O 1
ATOM 1758 N N . ASP A 1 220 ? 3.888 -6.921 10.648 1.00 74.19 220 ASP A N 1
ATOM 1759 C CA . ASP A 1 220 ? 5.312 -7.246 10.703 1.00 74.19 220 ASP A CA 1
ATOM 1760 C C . ASP A 1 220 ? 5.574 -8.346 11.744 1.00 74.19 220 ASP A C 1
ATOM 1762 O O . ASP A 1 220 ? 5.260 -8.182 12.924 1.00 74.19 220 ASP A O 1
ATOM 1766 N N . SER A 1 221 ? 6.172 -9.459 11.310 1.00 77.31 221 SER A N 1
ATOM 1767 C CA . SER A 1 221 ? 6.474 -10.612 12.161 1.00 77.31 221 SER A CA 1
ATOM 1768 C C . SER A 1 221 ? 7.455 -10.303 13.295 1.00 77.31 221 SER A C 1
ATOM 1770 O O . SER A 1 221 ? 7.485 -11.047 14.275 1.00 77.31 221 SER A O 1
ATOM 1772 N N . ASP A 1 222 ? 8.239 -9.225 13.180 1.00 81.06 222 ASP A N 1
ATOM 1773 C CA . ASP A 1 222 ? 9.145 -8.760 14.237 1.00 81.06 222 ASP A CA 1
ATOM 1774 C C . ASP A 1 222 ? 8.444 -7.844 15.263 1.00 81.06 222 ASP A C 1
ATOM 1776 O O . ASP A 1 222 ? 8.989 -7.567 16.337 1.00 81.06 222 ASP A O 1
ATOM 1780 N N . THR A 1 223 ? 7.220 -7.393 14.971 1.00 79.69 223 THR A N 1
ATOM 1781 C CA . THR A 1 223 ? 6.394 -6.582 15.873 1.00 79.69 223 THR A CA 1
ATOM 1782 C C . THR A 1 223 ? 5.482 -7.483 16.703 1.00 79.69 223 THR A C 1
ATOM 1784 O O . THR A 1 223 ? 4.904 -8.445 16.202 1.00 79.69 223 THR A O 1
ATOM 1787 N N . LYS A 1 224 ? 5.311 -7.195 17.998 1.00 86.38 224 LYS A N 1
ATOM 1788 C CA . LYS A 1 224 ? 4.338 -7.946 18.807 1.00 86.38 224 LYS A CA 1
ATOM 1789 C C . LYS A 1 224 ? 2.923 -7.626 18.331 1.00 86.38 224 LYS A C 1
ATOM 1791 O O . LYS A 1 224 ? 2.610 -6.468 18.083 1.00 86.38 224 LYS A O 1
ATOM 1796 N N . LEU A 1 225 ? 2.047 -8.630 18.298 1.00 84.00 225 LEU A N 1
ATOM 1797 C CA . LEU A 1 225 ? 0.665 -8.475 17.828 1.00 84.00 225 LEU A CA 1
ATOM 1798 C C . LEU A 1 225 ? -0.077 -7.309 18.506 1.00 84.00 225 LEU A C 1
ATOM 1800 O O . LEU A 1 225 ? -0.714 -6.515 17.825 1.00 84.00 225 LEU A O 1
ATOM 1804 N N . ILE A 1 226 ? 0.039 -7.175 19.832 1.00 85.00 226 ILE A N 1
ATOM 1805 C CA . ILE A 1 226 ? -0.601 -6.078 20.577 1.00 85.00 226 ILE A CA 1
ATOM 1806 C C . ILE A 1 226 ? -0.068 -4.714 20.124 1.00 85.00 226 ILE A C 1
ATOM 1808 O O . ILE A 1 226 ? -0.864 -3.835 19.813 1.00 85.00 226 ILE A O 1
ATOM 1812 N N . ASP A 1 227 ? 1.251 -4.565 19.992 1.00 87.19 227 ASP A N 1
ATOM 1813 C CA . ASP A 1 227 ? 1.875 -3.317 19.540 1.00 87.19 227 ASP A CA 1
ATOM 1814 C C . ASP A 1 227 ? 1.449 -2.971 18.096 1.00 87.19 227 ASP A C 1
ATOM 1816 O O . ASP A 1 227 ? 1.257 -1.802 17.759 1.00 87.19 227 ASP A O 1
ATOM 1820 N N . ALA A 1 228 ? 1.276 -3.977 17.229 1.00 86.00 228 ALA A N 1
ATOM 1821 C CA . ALA A 1 228 ? 0.773 -3.788 15.866 1.00 86.00 228 ALA A CA 1
ATOM 1822 C C . ALA A 1 228 ? -0.692 -3.318 15.853 1.00 86.00 228 ALA A C 1
ATOM 1824 O O . ALA A 1 228 ? -1.077 -2.480 15.035 1.00 86.00 228 ALA A O 1
ATOM 1825 N N . LEU A 1 229 ? -1.512 -3.825 16.774 1.00 87.12 229 LEU A N 1
ATOM 1826 C CA . LEU A 1 229 ? -2.915 -3.437 16.903 1.00 87.12 229 LEU A CA 1
ATOM 1827 C C . LEU A 1 229 ? -3.065 -2.044 17.504 1.00 87.12 229 LEU A C 1
ATOM 1829 O O . LEU A 1 229 ? -3.878 -1.274 17.007 1.00 87.12 229 LEU A O 1
ATOM 1833 N N . GLU A 1 230 ? -2.252 -1.675 18.491 1.00 89.44 230 GLU A N 1
ATOM 1834 C CA . GLU A 1 230 ? -2.198 -0.300 19.003 1.00 89.44 230 GLU A CA 1
ATOM 1835 C C . GLU A 1 230 ? -1.820 0.697 17.899 1.00 89.44 230 GLU A C 1
ATOM 1837 O O . GLU A 1 230 ? -2.394 1.782 17.813 1.00 89.44 230 GLU A O 1
ATOM 1842 N N . GLN A 1 231 ? -0.907 0.319 16.999 1.00 87.44 231 GLN A N 1
ATOM 1843 C CA . GLN A 1 231 ? -0.564 1.138 15.834 1.00 87.44 231 GLN A CA 1
ATOM 1844 C C . GLN A 1 231 ? -1.717 1.245 14.829 1.00 87.44 231 GLN A C 1
ATOM 1846 O O . GLN A 1 231 ? -1.966 2.328 14.301 1.00 87.44 231 GLN A O 1
ATOM 1851 N N . TYR A 1 232 ? -2.433 0.151 14.561 1.00 86.56 232 TYR A N 1
ATOM 1852 C CA . TYR A 1 232 ? -3.550 0.136 13.610 1.00 86.56 232 TYR A CA 1
ATOM 1853 C C . TYR A 1 232 ? -4.788 0.880 14.141 1.00 86.56 232 TYR A C 1
ATOM 1855 O O . TYR A 1 232 ? -5.441 1.639 13.420 1.00 86.56 232 TYR A O 1
ATOM 1863 N N . PHE A 1 233 ? -5.082 0.697 15.428 1.00 92.06 233 PHE A N 1
ATOM 1864 C CA . PHE A 1 233 ? -6.214 1.270 16.153 1.00 92.06 233 PHE A CA 1
ATOM 1865 C C . PHE A 1 233 ? -5.811 2.488 16.991 1.00 92.06 233 PHE A C 1
ATOM 1867 O O . PHE A 1 233 ? -6.450 2.775 17.995 1.00 92.06 233 PHE A O 1
ATOM 1874 N N . PHE A 1 234 ? -4.802 3.256 16.565 1.00 94.00 234 PHE A N 1
ATOM 1875 C CA . PHE A 1 234 ? -4.297 4.440 17.285 1.00 94.00 234 PHE A CA 1
ATOM 1876 C C . PHE A 1 234 ? -5.372 5.499 17.622 1.00 94.00 234 PHE A C 1
ATOM 1878 O O . PHE A 1 234 ? -5.149 6.417 18.411 1.00 94.00 234 PHE A O 1
ATOM 1885 N N . TRP A 1 235 ? -6.536 5.412 16.980 1.00 94.81 235 TRP A N 1
ATOM 1886 C CA . TRP A 1 235 ? -7.716 6.250 17.178 1.00 94.81 235 TRP A CA 1
ATOM 1887 C C . TRP A 1 235 ? -8.660 5.760 18.293 1.00 94.81 235 TRP A C 1
ATOM 1889 O O . TRP A 1 235 ? -9.689 6.391 18.538 1.00 94.81 235 TRP A O 1
ATOM 1899 N N . ALA A 1 236 ? -8.315 4.666 18.971 1.00 96.38 236 ALA A N 1
ATOM 1900 C CA . ALA A 1 236 ? -8.995 4.126 20.140 1.00 96.38 236 ALA A CA 1
ATOM 1901 C C . ALA A 1 236 ? -7.990 3.840 21.267 1.00 96.38 236 ALA A C 1
ATOM 1903 O O . ALA A 1 236 ? -6.796 3.670 21.029 1.00 96.38 236 ALA A O 1
ATOM 1904 N N . ASP A 1 237 ? -8.486 3.788 22.499 1.00 95.31 237 ASP A N 1
ATOM 1905 C CA . ASP A 1 237 ? -7.770 3.182 23.620 1.00 95.31 237 ASP A CA 1
ATOM 1906 C C . ASP A 1 237 ? -8.105 1.686 23.655 1.00 95.31 237 ASP A C 1
ATOM 1908 O O . ASP A 1 237 ? -9.257 1.300 23.432 1.00 95.31 237 ASP A O 1
ATOM 1912 N N . LEU A 1 238 ? -7.100 0.841 23.891 1.00 94.25 238 LEU A N 1
ATOM 1913 C CA . LEU A 1 238 ? -7.233 -0.615 23.835 1.00 94.25 238 LEU A CA 1
ATOM 1914 C C . LEU A 1 238 ? -7.055 -1.215 25.233 1.00 94.25 238 LEU A C 1
ATOM 1916 O O . LEU A 1 238 ? -6.042 -0.986 25.892 1.00 94.25 238 LEU A O 1
ATOM 1920 N N . GLU A 1 239 ? -7.997 -2.058 25.655 1.00 93.38 239 GLU A N 1
ATOM 1921 C CA . GLU A 1 239 ? -7.838 -2.925 26.827 1.00 93.38 239 GLU A CA 1
ATOM 1922 C C . GLU A 1 239 ? -7.949 -4.390 26.409 1.00 93.38 239 GLU A C 1
ATOM 1924 O O . GLU A 1 239 ? -8.986 -4.823 25.903 1.00 93.38 239 GLU A O 1
ATOM 1929 N N . HIS A 1 240 ? -6.896 -5.174 26.641 1.00 88.38 240 HIS A N 1
ATOM 1930 C CA . HIS A 1 240 ? -6.895 -6.599 26.322 1.00 88.38 240 HIS A CA 1
ATOM 1931 C C . HIS A 1 240 ? -7.232 -7.468 27.537 1.00 88.38 240 HIS A C 1
ATOM 1933 O O . HIS A 1 240 ? -6.757 -7.239 28.650 1.00 88.38 240 HIS A O 1
ATOM 1939 N N . SER A 1 241 ? -7.989 -8.532 27.293 1.00 87.06 241 SER A N 1
ATOM 1940 C CA . SER A 1 241 ? -8.168 -9.663 28.200 1.00 87.06 241 SER A CA 1
ATOM 1941 C C . SER A 1 241 ? -7.959 -10.981 27.453 1.00 87.06 241 SER A C 1
ATOM 1943 O O . SER A 1 241 ? -7.995 -11.033 26.226 1.00 87.06 241 SER A O 1
ATOM 1945 N N . LEU A 1 242 ? -7.739 -12.064 28.195 1.00 81.19 242 LEU A N 1
ATOM 1946 C CA . LEU A 1 242 ? -7.659 -13.412 27.632 1.00 81.19 242 LEU A CA 1
ATOM 1947 C C . LEU A 1 242 ? -9.033 -14.081 27.719 1.00 81.19 242 LEU A C 1
ATOM 1949 O O . LEU A 1 242 ? -9.649 -14.055 28.784 1.00 81.19 242 LEU A O 1
ATOM 1953 N N . ASP A 1 243 ? -9.480 -14.685 26.620 1.00 72.25 243 ASP A N 1
ATOM 1954 C CA . ASP A 1 243 ? -10.741 -15.427 26.518 1.00 72.25 243 ASP A CA 1
ATOM 1955 C C . ASP A 1 243 ? -10.489 -16.769 25.816 1.00 72.25 243 ASP A C 1
ATOM 1957 O O . ASP A 1 243 ? -10.210 -16.803 24.619 1.00 72.25 243 ASP A O 1
ATOM 1961 N N . ASP A 1 244 ? -10.511 -17.875 26.568 1.00 60.09 244 ASP A N 1
ATOM 1962 C CA . ASP A 1 244 ? -10.393 -19.249 26.051 1.00 60.09 244 ASP A CA 1
ATOM 1963 C C . ASP A 1 244 ? -9.284 -19.466 24.993 1.00 60.09 244 ASP A C 1
ATOM 1965 O O . ASP A 1 244 ? -9.464 -20.151 23.987 1.00 60.09 244 ASP A O 1
ATOM 1969 N N . SER A 1 245 ? -8.081 -18.945 25.265 1.00 71.06 245 SER A N 1
ATOM 1970 C CA . SER A 1 245 ? -6.868 -18.983 24.407 1.00 71.06 245 SER A CA 1
ATOM 1971 C C . SER A 1 245 ? -6.803 -17.935 23.292 1.00 71.06 245 SER A C 1
ATOM 1973 O O . SER A 1 245 ? -5.767 -17.825 22.643 1.00 71.06 245 SER A O 1
ATOM 1975 N N . ASN A 1 246 ? -7.856 -17.143 23.104 1.00 79.12 246 ASN A N 1
ATOM 1976 C CA . ASN A 1 246 ? -7.872 -15.992 22.210 1.00 79.12 246 ASN A CA 1
ATOM 1977 C C . ASN A 1 246 ? -7.621 -14.702 22.998 1.00 79.12 246 ASN A C 1
ATOM 1979 O O . ASN A 1 246 ? -7.849 -14.623 24.210 1.00 79.12 246 ASN A O 1
ATOM 1983 N N . ILE A 1 247 ? -7.159 -13.669 22.302 1.00 86.25 247 ILE A N 1
ATOM 1984 C CA . ILE A 1 247 ? -7.031 -12.331 22.879 1.00 86.25 247 ILE A CA 1
ATOM 1985 C C . ILE A 1 247 ? -8.301 -11.566 22.526 1.00 86.25 247 ILE A C 1
ATOM 1987 O O . ILE A 1 247 ? -8.670 -11.473 21.357 1.00 86.25 247 ILE A O 1
ATOM 1991 N N . LEU A 1 248 ? -8.961 -11.009 23.533 1.00 90.50 248 LEU A N 1
ATOM 1992 C CA . LEU A 1 248 ? -10.105 -10.129 23.361 1.00 90.50 248 LEU A CA 1
ATOM 1993 C C . LEU A 1 248 ? -9.663 -8.696 23.641 1.00 90.50 248 LEU A C 1
ATOM 1995 O O . LEU A 1 248 ? -9.189 -8.394 24.732 1.00 90.50 248 LEU A O 1
ATOM 1999 N N . LEU A 1 249 ? -9.821 -7.820 22.661 1.00 92.44 249 LEU A N 1
ATOM 2000 C CA . LEU A 1 249 ? -9.541 -6.396 22.767 1.00 92.44 249 LEU A CA 1
ATOM 2001 C C . LEU A 1 249 ? -10.846 -5.628 22.883 1.00 92.44 249 LEU A C 1
ATOM 2003 O O . LEU A 1 249 ? -11.690 -5.709 21.999 1.00 92.44 249 LEU A O 1
ATOM 2007 N N . ASN A 1 250 ? -10.992 -4.856 23.949 1.00 93.25 250 ASN A N 1
ATOM 2008 C CA . ASN A 1 250 ? -12.032 -3.847 24.075 1.00 93.25 250 ASN A CA 1
ATOM 2009 C C . ASN A 1 250 ? -11.479 -2.534 23.536 1.00 93.25 250 ASN A C 1
ATOM 2011 O O . ASN A 1 250 ? -10.383 -2.123 23.926 1.00 93.25 250 ASN A O 1
ATOM 2015 N N . LEU A 1 251 ? -12.225 -1.902 22.637 1.00 95.25 251 LEU A N 1
ATOM 2016 C CA . LEU A 1 251 ? -11.876 -0.594 22.104 1.00 95.25 251 LEU A CA 1
ATOM 2017 C C . LEU A 1 251 ? -12.696 0.460 22.850 1.00 95.25 251 LEU A C 1
ATOM 2019 O O . LEU A 1 251 ? -13.882 0.257 23.117 1.00 95.25 251 LEU A O 1
ATOM 2023 N N . TYR A 1 252 ? -12.082 1.605 23.133 1.00 94.81 252 TYR A N 1
ATOM 2024 C CA . TYR A 1 252 ? -12.755 2.767 23.712 1.00 94.81 252 TYR A CA 1
ATOM 2025 C C . TYR A 1 252 ? -12.421 4.041 22.931 1.00 94.81 252 TYR A C 1
ATOM 2027 O O . TYR A 1 252 ? -11.305 4.171 22.423 1.00 94.81 252 TYR A O 1
ATOM 2035 N N . PRO A 1 253 ? -13.350 5.010 22.818 1.00 93.25 253 PRO A N 1
ATOM 2036 C CA . PRO A 1 253 ? -13.076 6.245 22.094 1.00 93.25 253 PRO A CA 1
ATOM 2037 C C . PRO A 1 253 ? -11.988 7.074 22.783 1.00 93.25 253 PRO A C 1
ATOM 2039 O O . PRO A 1 253 ? -12.204 7.596 23.882 1.00 93.25 253 PRO A O 1
ATOM 2042 N N . ASN A 1 254 ? -10.866 7.289 22.095 1.00 95.81 254 ASN A N 1
ATOM 2043 C CA . ASN A 1 254 ? -9.836 8.226 22.536 1.00 95.81 254 ASN A CA 1
ATOM 2044 C C . ASN A 1 254 ? -10.027 9.617 21.901 1.00 95.81 254 ASN A C 1
ATOM 2046 O O . ASN A 1 254 ? -10.922 9.848 21.083 1.00 95.81 254 ASN A O 1
ATOM 2050 N N . GLU A 1 255 ? -9.185 10.578 22.285 1.00 96.31 255 GLU A N 1
ATOM 2051 C CA . GLU A 1 255 ? -9.296 11.965 21.813 1.00 96.31 255 GLU A CA 1
ATOM 2052 C C . GLU A 1 255 ? -9.048 12.134 20.308 1.00 96.31 255 GLU A C 1
ATOM 2054 O O . GLU A 1 255 ? -9.585 13.062 19.701 1.00 96.31 255 GLU A O 1
ATOM 2059 N N . ILE A 1 256 ? -8.252 11.258 19.690 1.00 96.19 256 ILE A N 1
ATOM 2060 C CA . ILE A 1 256 ? -7.985 11.297 18.248 1.00 96.19 256 ILE A CA 1
ATOM 2061 C C . ILE A 1 256 ? -9.247 10.886 17.485 1.00 96.19 256 ILE A C 1
ATOM 2063 O O . ILE A 1 256 ? -9.680 11.623 16.597 1.00 96.19 256 ILE A O 1
ATOM 2067 N N . GLY A 1 257 ? -9.858 9.754 17.854 1.00 95.62 257 GLY A N 1
ATOM 2068 C CA . GLY A 1 257 ? -11.089 9.261 17.232 1.00 95.62 257 GLY A CA 1
ATOM 2069 C C . GLY A 1 257 ? -12.237 10.269 17.332 1.00 95.62 257 GLY A C 1
ATOM 2070 O O . GLY A 1 257 ? -12.833 10.623 16.314 1.00 95.62 257 GLY A O 1
ATOM 2071 N N . LYS A 1 258 ? -12.477 10.821 18.530 1.00 95.44 258 LYS A N 1
ATOM 2072 C CA . LYS A 1 258 ? -13.529 11.833 18.762 1.00 95.44 258 LYS A CA 1
ATOM 2073 C C . LYS A 1 258 ? -13.334 13.078 17.896 1.00 95.44 258 LYS A C 1
ATOM 2075 O O . LYS A 1 258 ? -14.235 13.471 17.159 1.00 95.44 258 LYS A O 1
ATOM 2080 N N . LYS A 1 259 ? -12.131 13.666 17.913 1.00 96.56 259 LYS A N 1
ATOM 2081 C CA . LYS A 1 259 ? -11.822 14.865 17.112 1.00 96.56 259 LYS A CA 1
ATOM 2082 C C . LYS A 1 259 ? -11.918 14.612 15.616 1.00 96.56 259 LYS A C 1
ATOM 2084 O O . LYS A 1 259 ? -12.293 15.511 14.866 1.00 96.56 259 LYS A O 1
ATOM 2089 N N . PHE A 1 260 ? -11.573 13.409 15.162 1.00 95.56 260 PHE A N 1
ATOM 2090 C CA . PHE A 1 260 ? -11.749 13.046 13.764 1.00 95.56 260 PHE A CA 1
ATOM 2091 C C . PHE A 1 260 ? -13.231 13.057 13.366 1.00 95.56 260 PHE A C 1
ATOM 2093 O O . PHE A 1 260 ? -13.565 13.636 12.333 1.00 95.56 260 PHE A O 1
ATOM 2100 N N . ILE A 1 261 ? -14.119 12.486 14.186 1.00 95.81 261 ILE A N 1
ATOM 2101 C CA . ILE A 1 261 ? -15.567 12.508 13.935 1.00 95.81 261 ILE A CA 1
ATOM 2102 C C . ILE A 1 261 ? -16.123 13.933 13.946 1.00 95.81 261 ILE A C 1
ATOM 2104 O O . ILE A 1 261 ? -16.846 14.304 13.017 1.00 95.81 261 ILE A O 1
ATOM 2108 N N . GLU A 1 262 ? -15.728 14.749 14.926 1.00 95.50 262 GLU A N 1
ATOM 2109 C CA . GLU A 1 262 ? -16.080 16.174 14.981 1.00 95.50 262 GLU A CA 1
ATOM 2110 C C . GLU A 1 262 ? -15.671 16.896 13.690 1.00 95.50 262 GLU A C 1
ATOM 2112 O O . GLU A 1 262 ? -16.500 17.545 13.047 1.00 95.50 262 GLU A O 1
ATOM 2117 N N . LEU A 1 263 ? -14.419 16.710 13.252 1.00 94.19 263 LEU A N 1
ATOM 2118 C CA . LEU A 1 263 ? -13.910 17.276 12.006 1.00 94.19 263 LEU A CA 1
ATOM 2119 C C . LEU A 1 263 ? -14.716 16.796 10.791 1.00 94.19 263 LEU A C 1
ATOM 2121 O O . LEU A 1 263 ? -15.064 17.611 9.940 1.00 94.19 263 LEU A O 1
ATOM 2125 N N . GLN A 1 264 ? -15.037 15.501 10.684 1.00 92.56 264 GLN A N 1
ATOM 2126 C CA . GLN A 1 264 ? -15.850 14.988 9.573 1.00 92.56 264 GLN A CA 1
ATOM 2127 C C . GLN A 1 264 ? -17.240 15.633 9.543 1.00 92.56 264 GLN A C 1
ATOM 2129 O O . GLN A 1 264 ? -17.742 15.988 8.474 1.00 92.56 264 GLN A O 1
ATOM 2134 N N . ASP A 1 265 ? -17.862 15.819 10.705 1.00 93.69 265 ASP A N 1
ATOM 2135 C CA . ASP A 1 265 ? -19.193 16.414 10.801 1.00 93.69 265 ASP A CA 1
ATOM 2136 C C . ASP A 1 265 ? -19.187 17.926 10.532 1.00 93.69 265 ASP A C 1
ATOM 2138 O O . ASP A 1 265 ? -20.167 18.464 10.007 1.00 93.69 265 ASP A O 1
ATOM 2142 N N . GLU A 1 266 ? -18.080 18.620 10.804 1.00 95.38 266 GLU A N 1
ATOM 2143 C CA . GLU A 1 266 ? -17.853 19.992 10.345 1.00 95.38 266 GLU A CA 1
ATOM 2144 C C . GLU A 1 266 ? -17.597 20.074 8.836 1.00 95.38 266 GLU A C 1
ATOM 2146 O O . GLU A 1 266 ? -18.234 20.880 8.153 1.00 95.38 266 GLU A O 1
ATOM 2151 N N . LEU A 1 267 ? -16.731 19.215 8.289 1.00 88.75 267 LEU A N 1
ATOM 2152 C CA . LEU A 1 267 ? -16.396 19.189 6.862 1.00 88.75 267 LEU A CA 1
ATOM 2153 C C . LEU A 1 267 ? -17.621 18.910 5.982 1.00 88.75 267 LEU A C 1
ATOM 2155 O O . LEU A 1 267 ? -17.741 19.507 4.916 1.00 88.75 267 LEU A O 1
ATOM 2159 N N . LYS A 1 268 ? -18.581 18.089 6.436 1.00 88.12 268 LYS A N 1
ATOM 2160 C CA . LYS A 1 268 ? -19.868 17.866 5.738 1.00 88.12 268 LYS A CA 1
ATOM 2161 C C . LYS A 1 268 ? -20.682 19.147 5.527 1.00 88.12 268 LYS A C 1
ATOM 2163 O O . LYS A 1 268 ? -21.510 19.201 4.620 1.00 88.12 268 LYS A O 1
ATOM 2168 N N . LYS A 1 269 ? -20.475 20.171 6.362 1.00 92.31 269 LYS A N 1
ATOM 2169 C CA . LYS A 1 269 ? -21.155 21.475 6.264 1.00 92.31 269 LYS A CA 1
ATOM 2170 C C . LYS A 1 269 ? -20.449 22.420 5.288 1.00 92.31 269 LYS A C 1
ATOM 2172 O O . LYS A 1 269 ? -21.009 23.457 4.935 1.00 92.31 269 LYS A O 1
ATOM 2177 N N . ILE A 1 270 ? -19.232 22.085 4.862 1.00 89.25 270 ILE A N 1
ATOM 2178 C CA . ILE A 1 270 ? -18.409 22.898 3.971 1.00 89.25 270 ILE A CA 1
ATOM 2179 C C . ILE A 1 270 ? -18.591 22.400 2.537 1.00 89.25 270 ILE A C 1
ATOM 2181 O O . ILE A 1 270 ? -18.400 21.228 2.228 1.00 89.25 270 ILE A O 1
ATOM 2185 N N . SER A 1 271 ? -18.931 23.316 1.634 1.00 79.56 271 SER A N 1
ATOM 2186 C CA . SER A 1 271 ? -18.972 23.057 0.196 1.00 79.56 271 SER A CA 1
ATOM 2187 C C . SER A 1 271 ? -17.889 23.877 -0.489 1.00 79.56 271 SER A C 1
ATOM 2189 O O . SER A 1 271 ? -17.826 25.096 -0.321 1.00 79.56 271 SER A O 1
ATOM 2191 N N . LEU A 1 272 ? -17.031 23.213 -1.260 1.00 65.50 272 LEU A N 1
ATOM 2192 C CA . LEU A 1 272 ? -16.027 23.888 -2.072 1.00 65.50 272 LEU A CA 1
ATOM 2193 C C . LEU A 1 272 ? -16.654 24.269 -3.415 1.00 65.50 272 LEU A C 1
ATOM 2195 O O . LEU A 1 272 ? -16.996 23.403 -4.218 1.00 65.50 272 LEU A O 1
ATOM 2199 N N . GLN A 1 273 ? -16.808 25.570 -3.655 1.00 72.69 273 GLN A N 1
ATOM 2200 C CA . GLN A 1 273 ? -17.240 26.095 -4.947 1.00 72.69 273 GLN A CA 1
ATOM 2201 C C . GLN A 1 273 ? -16.018 26.562 -5.732 1.00 72.69 273 GLN A C 1
ATOM 2203 O O . GLN A 1 273 ? -15.472 27.636 -5.480 1.00 72.69 273 GLN A O 1
ATOM 2208 N N . PHE A 1 274 ? -15.584 25.738 -6.679 1.00 41.00 274 PHE A N 1
ATOM 2209 C CA . PHE A 1 274 ? -14.560 26.111 -7.650 1.00 41.00 274 PHE A CA 1
ATOM 2210 C C . PHE A 1 274 ? -15.233 26.732 -8.882 1.00 41.00 274 PHE A C 1
ATOM 2212 O O . PHE A 1 274 ? -16.301 26.277 -9.292 1.00 41.00 274 PHE A O 1
ATOM 2219 N N . LYS A 1 275 ? -14.640 27.802 -9.421 1.00 37.16 275 LYS A N 1
ATOM 2220 C CA . LYS A 1 275 ? -15.078 28.440 -10.672 1.00 37.16 275 LYS A CA 1
ATOM 2221 C C . LYS A 1 275 ? -14.515 27.721 -11.886 1.00 37.16 275 LYS A C 1
ATOM 2223 O O . LYS A 1 275 ? -13.346 27.289 -11.796 1.00 37.16 275 LYS A O 1
#

Sequence (275 aa):
MSELNRIYGPSYEGNPKYTKTSMTDRAGVGIVMKSLAKSNLYFKELPTGDVGIDGIIEPVVGEWGTGMLIACQIKSSEGKFATIPSTKYINFNEGNLSHYKYWVNKSIPVIIILVDVANEICYWEHVTDKKISENEKSFSIHVPSSQVLNEDSANNLYEISLNRNEEESKYFYLKMNEPLIRDLERNKVQIRLIEKSLGEADIDLIIEDENLGTTYFKYDSDTKLIDALEQYFFWADLEHSLDDSNILLNLYPNEIGKKFIELQDELKKISLQFK

Organism: NCBI:txid220753

Secondary structure (DSSP, 8-state):
--S-S-------TTPPPPPHHHHHHHHHHHHHHHHHHHTTEEEEEPPTTSSS--EEEEEEETTEE----EEEEEEEESSTTTT-SS-SEEEE----HHHHHHHHTSSS-EEEEEEETTTTEEEEEE--GGGEEEETTEEEEEEETT-B-STTHHHHHHHHHH-S-HHHHHHHHHHHTHHHHHHHTTS-EEEEEEEEETTEEEEEEEETTEEEEEEEEE--TTS-HHHHHHHHTTTEEEEEEEETTEEEEEEEE-HHHHHHHHHHHHHTT------

pLDDT: mean 80.55, std 13.47, range [37.16, 96.56]

Radius of gyration: 24.1 Å; chains: 1; bounding box: 53×48×78 Å